Protein AF-A0A502HR40-F1 (afdb_monomer)

Solvent-accessible surface area (backbone atoms only — not comparable to full-atom values): 11253 Å² total; per-residue (Å²): 76,67,76,40,36,46,77,43,29,65,71,46,69,89,26,85,41,29,30,69,36,32,33,33,59,42,82,36,64,81,51,50,94,89,67,62,60,82,68,52,61,52,34,43,34,25,50,72,84,40,75,69,81,46,52,54,62,53,48,69,34,85,60,54,42,42,36,34,44,35,38,28,42,28,37,53,70,92,80,40,86,81,31,60,52,73,73,35,64,29,71,75,42,67,29,39,62,62,63,42,48,70,90,46,48,49,80,58,55,67,63,33,28,49,68,57,40,41,51,52,17,44,76,71,67,27,31,46,29,40,50,66,45,51,27,29,24,38,34,66,62,33,91,47,58,53,45,70,49,86,43,79,48,57,38,42,28,81,74,69,58,38,52,24,55,85,32,63,89,18,82,44,34,40,29,49,27,64,35,78,64,53,94,72,22,25,24,28,31,27,57,38,22,20,26,66,54,76,36,57,38,83,44,68,33,21,32,44,24,31,59,59,81,131

Nearest PDB structures (foldseek):
  1ypz-assembly1_G  TM=4.546E-01  e=3.096E-01  Mus musculus
  4g80-assembly2_C  TM=4.129E-01  e=1.245E-01  Homo sapiens
  7rfc-assembly2_H  TM=4.173E-01  e=1.245E-01  Homo sapiens
  6mwr-assembly1_D  TM=3.504E-01  e=8.149E-01  Homo sapiens
  5f89-assembly1_L  TM=2.451E-01  e=3.470E-01  Homo sapiens

Mean predicted aligned error: 5.89 Å

Radius of gyration: 22.77 Å; Cα contacts (8 Å, |Δi|>4): 538; chains: 1; bounding box: 49×35×70 Å

Structure (mmCIF, N/CA/C/O backbone):
data_AF-A0A502HR40-F1
#
_entry.id   AF-A0A502HR40-F1
#
loop_
_atom_site.group_PDB
_atom_site.id
_atom_site.type_symbol
_atom_site.label_atom_id
_atom_site.label_alt_id
_atom_site.label_comp_id
_atom_site.label_asym_id
_atom_site.label_entity_id
_atom_site.label_seq_id
_atom_site.pdbx_PDB_ins_code
_atom_site.Cartn_x
_atom_site.Cartn_y
_atom_site.Cartn_z
_atom_site.occupancy
_atom_site.B_iso_or_equiv
_atom_site.auth_seq_id
_atom_site.auth_comp_id
_atom_site.auth_asym_id
_atom_site.auth_atom_id
_atom_site.pdbx_PDB_model_num
ATOM 1 N N . MET A 1 1 ? -22.876 5.474 28.635 1.00 73.50 1 MET A N 1
ATOM 2 C CA . MET A 1 1 ? -23.234 5.466 27.199 1.00 73.50 1 MET A CA 1
ATOM 3 C C . MET A 1 1 ? -22.052 5.931 26.369 1.00 73.50 1 MET A C 1
ATOM 5 O O . MET A 1 1 ? -21.463 6.952 26.685 1.00 73.50 1 MET A O 1
ATOM 9 N N . VAL A 1 2 ? -21.703 5.167 25.339 1.00 83.06 2 VAL A N 1
ATOM 10 C CA . VAL A 1 2 ? -20.671 5.516 24.354 1.00 83.06 2 VAL A CA 1
ATOM 11 C C . VAL A 1 2 ? -21.343 6.087 23.110 1.00 83.06 2 VAL A C 1
ATOM 13 O O . VAL A 1 2 ? -22.384 5.572 22.704 1.00 83.06 2 VAL A O 1
ATOM 16 N N . THR A 1 3 ? -20.767 7.122 22.497 1.00 86.19 3 THR A N 1
ATOM 17 C CA . THR A 1 3 ? -21.318 7.731 21.273 1.00 86.19 3 THR A CA 1
ATOM 18 C C . THR A 1 3 ? -20.871 7.023 19.998 1.00 86.19 3 THR A C 1
ATOM 20 O O . THR A 1 3 ? -21.563 7.100 18.985 1.00 86.19 3 THR A O 1
ATOM 23 N N . GLY A 1 4 ? -19.759 6.286 20.032 1.00 91.19 4 GLY A N 1
ATOM 24 C CA . GLY A 1 4 ? -19.348 5.427 18.927 1.00 91.19 4 GLY A CA 1
ATOM 25 C C . GLY A 1 4 ? -18.025 4.707 19.157 1.00 91.19 4 GLY A C 1
ATOM 26 O O . GLY A 1 4 ? -17.390 4.825 20.203 1.00 91.19 4 GLY A O 1
ATOM 27 N N . VAL A 1 5 ? -17.601 3.961 18.142 1.00 95.62 5 VAL A N 1
ATOM 28 C CA . VAL A 1 5 ? -16.274 3.346 18.079 1.00 95.62 5 VAL A CA 1
ATOM 29 C C . VAL A 1 5 ? -15.686 3.580 16.690 1.00 95.62 5 VAL A C 1
ATOM 31 O O . VAL A 1 5 ? -16.361 3.391 15.677 1.00 95.62 5 VAL A O 1
ATOM 34 N N . GLN A 1 6 ? -14.433 4.021 16.645 1.00 95.44 6 GLN A N 1
ATOM 35 C CA . GLN A 1 6 ? -13.670 4.200 15.414 1.00 95.44 6 GLN A CA 1
ATOM 36 C C . GLN A 1 6 ? -12.561 3.167 15.324 1.00 95.44 6 GLN A C 1
ATOM 38 O O . GLN A 1 6 ? -11.970 2.779 16.328 1.00 95.44 6 GLN A O 1
ATOM 43 N N . VAL A 1 7 ? -12.268 2.749 14.100 1.00 96.94 7 VAL A N 1
ATOM 44 C CA . VAL A 1 7 ? -11.153 1.857 13.803 1.00 96.94 7 VAL A CA 1
ATOM 45 C C . VAL A 1 7 ? -10.086 2.657 13.076 1.00 96.94 7 VAL A C 1
ATOM 47 O O . VAL A 1 7 ? -10.376 3.300 12.067 1.00 96.94 7 VAL A O 1
ATOM 50 N N . THR A 1 8 ? -8.857 2.613 13.579 1.00 96.12 8 THR A N 1
ATOM 51 C CA . THR A 1 8 ? -7.688 3.236 12.951 1.00 96.12 8 THR A CA 1
ATOM 52 C C . THR A 1 8 ? -6.671 2.172 12.553 1.00 96.12 8 THR A C 1
ATOM 54 O O . THR A 1 8 ? -6.588 1.107 13.166 1.00 96.12 8 THR A O 1
ATOM 57 N N . ASN A 1 9 ? -5.888 2.443 11.506 1.00 95.25 9 ASN A N 1
ATOM 58 C CA . ASN A 1 9 ? -4.737 1.614 11.163 1.00 95.25 9 ASN A CA 1
ATOM 59 C C . ASN A 1 9 ? -3.575 1.982 12.094 1.00 95.25 9 ASN A C 1
ATOM 61 O O . ASN A 1 9 ? -2.934 3.012 11.903 1.00 95.25 9 ASN A O 1
ATOM 65 N N . LYS A 1 10 ? -3.326 1.162 13.117 1.00 95.62 10 LYS A N 1
ATOM 66 C CA . LYS A 1 10 ? -2.255 1.389 14.094 1.00 95.62 10 LYS A CA 1
ATOM 67 C C . LYS A 1 10 ? -0.875 1.164 13.489 1.00 95.62 10 LYS A C 1
ATOM 69 O O . LYS A 1 10 ? 0.057 1.877 13.846 1.00 95.62 10 LYS A O 1
ATOM 74 N N . SER A 1 11 ? -0.748 0.205 12.570 1.00 91.25 11 SER A N 1
ATOM 75 C CA . SER A 1 11 ? 0.511 -0.037 11.857 1.00 91.25 11 SER A CA 1
ATOM 76 C C . SER A 1 11 ? 0.915 1.164 11.002 1.00 91.25 11 SER A C 1
ATOM 78 O O . SER A 1 11 ? 2.095 1.499 10.945 1.00 91.25 11 SER A O 1
ATOM 80 N N . LYS A 1 12 ? -0.057 1.809 10.341 1.00 88.00 12 LYS A N 1
ATOM 81 C CA . LYS A 1 12 ? 0.161 2.955 9.444 1.00 88.00 12 LYS A CA 1
ATOM 82 C C . LYS A 1 12 ? -0.953 4.000 9.599 1.00 88.00 12 LYS A C 1
ATOM 84 O O . LYS A 1 12 ? -1.895 4.020 8.797 1.00 88.00 12 LYS A O 1
ATOM 89 N N . PRO A 1 13 ? -0.873 4.875 10.617 1.00 90.94 13 PRO A N 1
ATOM 90 C CA . PRO A 1 13 ? -1.904 5.877 10.879 1.00 90.94 13 PRO A CA 1
ATOM 91 C C . PRO A 1 13 ? -2.218 6.742 9.653 1.00 90.94 13 PRO A C 1
ATOM 93 O O . PRO A 1 13 ? -1.323 7.216 8.960 1.00 90.94 13 PRO A O 1
ATOM 96 N N . GLY A 1 14 ? -3.509 6.932 9.368 1.00 86.12 14 GLY A N 1
ATOM 97 C CA . GLY A 1 14 ? -3.987 7.720 8.223 1.00 86.12 14 GLY A CA 1
ATOM 98 C C . GLY A 1 14 ? -3.949 7.006 6.866 1.00 86.12 14 GLY A C 1
ATOM 99 O O . GLY A 1 14 ? -4.458 7.559 5.894 1.00 86.12 14 GLY A O 1
ATOM 100 N N . SER A 1 15 ? -3.408 5.787 6.791 1.00 86.81 15 SER A N 1
ATOM 101 C CA . SER A 1 15 ? -3.375 4.990 5.558 1.00 86.81 15 SER A CA 1
ATOM 102 C C . SER A 1 15 ? -4.529 3.990 5.497 1.00 86.81 15 SER A C 1
ATOM 104 O O . SER A 1 15 ? -4.988 3.476 6.521 1.00 86.81 15 SER A O 1
ATOM 106 N N . THR A 1 16 ? -4.965 3.657 4.279 1.00 89.31 16 THR A N 1
ATOM 107 C CA . THR A 1 16 ? -5.919 2.555 4.069 1.00 89.31 16 THR A CA 1
ATOM 108 C C . THR A 1 16 ? -5.264 1.235 4.495 1.00 89.31 16 THR A C 1
ATOM 110 O O . THR A 1 16 ? -4.145 0.969 4.050 1.00 89.31 16 THR A O 1
ATOM 113 N N . PRO A 1 17 ? -5.906 0.412 5.342 1.00 93.00 17 PRO A N 1
ATOM 114 C CA . PRO A 1 17 ? -5.285 -0.801 5.855 1.00 93.00 17 PRO A CA 1
ATOM 115 C C . PRO A 1 17 ? -5.180 -1.917 4.823 1.00 93.00 17 PRO A C 1
ATOM 117 O O . PRO A 1 17 ? -5.991 -2.035 3.901 1.00 93.00 17 PRO A O 1
ATOM 120 N N . ARG A 1 18 ? -4.178 -2.769 5.022 1.00 91.69 18 ARG A N 1
ATOM 121 C CA . ARG A 1 18 ? -3.874 -3.938 4.193 1.00 91.69 18 ARG A CA 1
ATOM 122 C C . ARG A 1 18 ? -3.671 -5.172 5.051 1.00 91.69 18 ARG A C 1
ATOM 124 O O . ARG A 1 18 ? -3.399 -5.048 6.240 1.00 91.69 18 ARG A O 1
ATOM 131 N N . VAL A 1 19 ? -3.766 -6.354 4.444 1.00 93.50 19 VAL A N 1
ATOM 132 C CA . VAL A 1 19 ? -3.435 -7.618 5.123 1.00 93.50 19 VAL A CA 1
ATOM 133 C C . VAL A 1 19 ? -2.058 -7.525 5.781 1.00 93.50 19 VAL A C 1
ATOM 135 O O . VAL A 1 19 ? -1.089 -7.129 5.135 1.00 93.50 19 VAL A O 1
ATOM 138 N N . GLY A 1 20 ? -1.987 -7.901 7.058 1.00 91.62 20 GLY A N 1
ATOM 139 C CA . GLY A 1 20 ? -0.804 -7.785 7.910 1.00 91.62 20 GLY A CA 1
ATOM 140 C C . GLY A 1 20 ? -0.794 -6.535 8.796 1.00 91.62 20 GLY A C 1
ATOM 141 O O . GLY A 1 20 ? -0.111 -6.530 9.820 1.00 91.62 20 GLY A O 1
ATOM 142 N N . ASP A 1 21 ? -1.584 -5.504 8.476 1.00 94.50 21 ASP A N 1
ATOM 143 C CA . ASP A 1 21 ? -1.707 -4.325 9.335 1.00 94.50 21 ASP A CA 1
ATOM 144 C C . ASP A 1 21 ? -2.492 -4.650 10.611 1.00 94.50 21 ASP A C 1
ATOM 146 O O . ASP A 1 21 ? -3.430 -5.457 10.614 1.00 94.50 21 ASP A O 1
ATOM 150 N N . THR A 1 22 ? -2.127 -3.970 11.697 1.00 97.00 22 THR A N 1
ATOM 151 C CA . THR A 1 22 ? -2.834 -4.003 12.976 1.00 97.00 22 THR A CA 1
ATOM 152 C C . THR A 1 22 ? -3.781 -2.818 13.063 1.00 97.00 22 THR A C 1
ATOM 154 O O . THR A 1 22 ? -3.370 -1.663 12.973 1.00 97.00 22 THR A O 1
ATOM 157 N N . LEU A 1 23 ? -5.060 -3.117 13.254 1.00 97.94 23 LEU A N 1
ATOM 158 C CA . LEU A 1 23 ? -6.117 -2.146 13.494 1.00 97.94 23 LEU A CA 1
ATOM 159 C C . LEU A 1 23 ? -6.305 -1.927 14.995 1.00 97.94 23 LEU A C 1
ATOM 161 O O . LEU A 1 23 ? -6.086 -2.843 15.787 1.00 97.94 23 LEU A O 1
ATOM 165 N N . GLU A 1 24 ? -6.749 -0.735 15.378 1.00 97.69 24 GLU A N 1
ATOM 166 C CA . GLU A 1 24 ? -7.051 -0.364 16.761 1.00 97.69 24 GLU A CA 1
ATOM 167 C C . GLU A 1 24 ? -8.462 0.209 16.870 1.00 97.69 24 GLU A C 1
ATOM 169 O O . GLU A 1 24 ? -8.860 1.077 16.092 1.00 97.69 24 GLU A O 1
ATOM 174 N N . ALA A 1 25 ? -9.225 -0.310 17.830 1.00 97.31 25 ALA A N 1
ATOM 175 C CA . ALA A 1 25 ? -10.560 0.152 18.163 1.00 97.31 25 ALA A CA 1
ATOM 176 C C . ALA A 1 25 ? -10.488 1.240 19.238 1.00 97.31 25 ALA A C 1
ATOM 178 O O . ALA A 1 25 ? -9.952 1.028 20.324 1.00 97.31 25 ALA A O 1
ATOM 179 N N . ASN A 1 26 ? -11.086 2.388 18.943 1.00 94.94 26 ASN A N 1
ATOM 180 C CA . ASN A 1 26 ? -11.098 3.563 19.801 1.00 94.94 26 ASN A CA 1
ATOM 181 C C . ASN A 1 26 ? -12.541 3.906 20.161 1.00 94.94 26 ASN A C 1
ATOM 183 O O . ASN A 1 26 ? -13.332 4.290 19.298 1.00 94.94 26 ASN A O 1
ATOM 187 N N . VAL A 1 27 ? -12.887 3.742 21.435 1.00 93.56 27 VAL A N 1
ATOM 188 C CA . VAL A 1 27 ? -14.191 4.124 21.989 1.00 93.56 27 VAL A CA 1
ATOM 189 C C . VAL A 1 27 ? -14.273 5.647 22.112 1.00 93.56 27 VAL A C 1
ATOM 191 O O . VAL A 1 27 ? -13.327 6.285 22.567 1.00 93.56 27 VAL A O 1
ATOM 194 N N . ILE A 1 28 ? -15.402 6.235 21.709 1.00 91.38 28 ILE A N 1
ATOM 195 C CA . ILE A 1 28 ? -15.599 7.689 21.642 1.00 91.38 28 ILE A CA 1
ATOM 196 C C . ILE A 1 28 ? -16.770 8.103 22.522 1.00 91.38 28 ILE A C 1
ATOM 198 O O . ILE A 1 28 ? -17.834 7.490 22.473 1.00 91.38 28 ILE A O 1
ATOM 202 N N . GLY A 1 29 ? -16.568 9.180 23.287 1.00 84.31 29 GLY A N 1
ATOM 203 C CA . GLY A 1 29 ? -17.622 9.860 24.035 1.00 84.31 29 GLY A CA 1
ATOM 204 C C . GLY A 1 29 ? -18.299 8.946 25.046 1.00 84.31 29 GLY A C 1
ATOM 205 O O . GLY A 1 29 ? -19.422 8.509 24.820 1.00 84.31 29 GLY A O 1
ATOM 206 N N . PHE A 1 30 ? -17.616 8.653 26.152 1.00 85.94 30 PHE A N 1
ATOM 207 C CA . PHE A 1 30 ? -18.210 7.931 27.272 1.00 85.94 30 PHE A CA 1
ATOM 208 C C . PHE A 1 30 ? -18.915 8.907 28.224 1.00 85.94 30 PHE A C 1
ATOM 210 O O . PHE A 1 30 ? -18.306 9.863 28.696 1.00 85.94 30 PHE A O 1
ATOM 217 N N . ASN A 1 31 ? -20.187 8.649 28.510 1.00 83.81 31 ASN A N 1
ATOM 218 C CA . ASN A 1 31 ? -20.994 9.388 29.476 1.00 83.81 31 ASN A CA 1
ATOM 219 C C . ASN A 1 31 ? -21.862 8.432 30.288 1.00 83.81 31 ASN A C 1
ATOM 221 O O . ASN A 1 31 ? -22.786 7.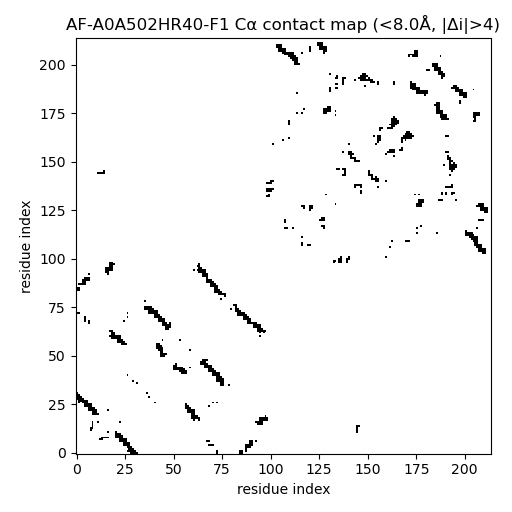836 29.731 1.00 83.81 31 ASN A O 1
ATOM 225 N N . ASP A 1 32 ? -21.606 8.303 31.578 1.00 81.50 32 ASP A N 1
ATOM 226 C CA . ASP A 1 32 ? -22.417 7.494 32.481 1.00 81.50 32 ASP A CA 1
ATOM 227 C C . ASP A 1 32 ? -23.451 8.343 33.241 1.00 81.50 32 ASP A C 1
ATOM 229 O O . ASP A 1 32 ? -23.194 9.511 33.523 1.00 81.50 32 ASP A O 1
ATOM 233 N N . ALA A 1 33 ? -24.637 7.787 33.512 1.00 80.75 33 ALA A N 1
ATOM 234 C CA . ALA A 1 33 ? -25.728 8.525 34.159 1.00 80.75 33 ALA A CA 1
ATOM 235 C C . ALA A 1 33 ? -25.490 8.725 35.663 1.00 80.75 33 ALA A C 1
ATOM 237 O O . ALA A 1 33 ? -25.869 9.764 36.202 1.00 80.75 33 ALA A O 1
ATOM 238 N N . ASP A 1 34 ? -24.825 7.763 36.301 1.00 81.69 34 ASP A N 1
ATOM 239 C CA . ASP A 1 34 ? -24.545 7.753 37.736 1.00 81.69 34 ASP A CA 1
ATOM 240 C C . ASP A 1 34 ? -23.153 8.336 38.047 1.00 81.69 34 ASP A C 1
ATOM 242 O O . ASP A 1 34 ? -22.764 8.500 39.204 1.00 81.69 34 ASP A O 1
ATOM 246 N N . GLY A 1 35 ? -22.425 8.743 37.001 1.00 82.56 35 GLY A N 1
ATOM 247 C CA . GLY A 1 35 ? -21.124 9.397 37.095 1.00 82.56 35 GLY A CA 1
ATOM 248 C C . GLY A 1 35 ? -19.956 8.425 37.225 1.00 82.56 35 GLY A C 1
ATOM 249 O O . GLY A 1 35 ? -18.857 8.847 37.595 1.00 82.56 35 GLY A O 1
ATOM 250 N N . ASP A 1 36 ? -20.162 7.144 36.912 1.00 85.88 36 ASP A N 1
ATOM 251 C CA . ASP A 1 36 ? -19.088 6.164 36.942 1.00 85.88 36 ASP A CA 1
ATOM 252 C C . ASP A 1 36 ? -18.000 6.465 35.917 1.00 85.88 36 ASP A C 1
ATOM 254 O O . ASP A 1 36 ? -18.238 6.944 34.806 1.00 85.88 36 ASP A O 1
ATOM 258 N N . ALA A 1 37 ? -16.768 6.121 36.282 1.00 87.62 37 ALA A N 1
ATOM 259 C CA . ALA A 1 37 ? -15.645 6.193 35.367 1.00 87.62 37 ALA A CA 1
ATOM 260 C C . ALA A 1 37 ? -15.673 5.031 34.364 1.00 87.62 37 ALA A C 1
ATOM 262 O O . ALA A 1 37 ? -16.011 3.893 34.697 1.00 87.62 37 ALA A O 1
ATOM 263 N N . TYR A 1 38 ? -15.221 5.317 33.145 1.00 89.00 38 TYR A N 1
ATOM 264 C CA . TYR A 1 38 ? -14.958 4.304 32.130 1.00 89.00 38 TYR A CA 1
ATOM 265 C C . TYR A 1 38 ? -13.869 3.333 32.609 1.00 89.00 38 TYR A C 1
ATOM 267 O O . TYR A 1 38 ? -12.756 3.765 32.915 1.00 89.00 38 TYR A O 1
ATOM 275 N N . SER A 1 39 ? -14.170 2.033 32.650 1.00 90.94 39 SER A N 1
ATOM 276 C CA . SER A 1 39 ? -13.216 0.986 33.050 1.00 90.94 39 SER A CA 1
ATOM 277 C C . SER A 1 39 ? -12.640 0.208 31.860 1.00 90.94 39 SER A C 1
ATOM 279 O O . SER A 1 39 ? -11.695 -0.563 32.022 1.00 90.94 39 SER A O 1
ATOM 281 N N . GLY A 1 40 ? -13.163 0.440 30.653 1.00 90.94 40 GLY A N 1
ATOM 282 C CA . GLY A 1 40 ? -12.729 -0.223 29.430 1.00 90.94 40 GLY A CA 1
ATOM 283 C C . GLY A 1 40 ? -13.902 -0.638 28.552 1.00 90.94 40 GLY A C 1
ATOM 284 O O . GLY A 1 40 ? -15.038 -0.208 28.741 1.00 90.94 40 GLY A O 1
ATOM 285 N N . ALA A 1 41 ? -13.614 -1.477 27.563 1.00 94.06 41 ALA A N 1
ATOM 286 C CA . ALA A 1 41 ? -14.633 -2.083 26.724 1.00 94.06 41 ALA A CA 1
ATOM 287 C C . ALA A 1 41 ? -14.235 -3.504 26.340 1.00 94.06 41 ALA A C 1
ATOM 289 O O . ALA A 1 41 ? -13.055 -3.798 26.138 1.00 94.06 41 ALA A O 1
ATOM 290 N N . SER A 1 42 ? -15.235 -4.365 26.185 1.00 95.31 42 SER A N 1
ATOM 291 C CA . SER A 1 42 ? -15.079 -5.656 25.527 1.00 95.31 42 SER A CA 1
ATOM 292 C C . SER A 1 42 ? -15.297 -5.509 24.022 1.00 95.31 42 SER A C 1
ATOM 294 O O . SER A 1 42 ? -16.227 -4.829 23.577 1.00 95.31 42 SER A O 1
ATOM 296 N N . TYR A 1 43 ? -14.434 -6.150 23.231 1.00 97.31 43 TYR A N 1
ATOM 297 C CA . TYR A 1 43 ? -14.438 -6.040 21.773 1.00 97.31 43 TYR A CA 1
ATOM 298 C C . TYR A 1 43 ? -14.840 -7.355 21.106 1.00 97.31 43 TYR A C 1
ATOM 300 O O . TYR A 1 43 ? -14.597 -8.443 21.625 1.00 97.31 43 TYR A O 1
ATOM 308 N N . SER A 1 44 ? -15.444 -7.256 19.926 1.00 97.69 44 SER A N 1
ATOM 309 C CA . SER A 1 44 ? -15.665 -8.384 19.024 1.00 97.69 44 SER A CA 1
ATOM 310 C C . SER A 1 44 ? -15.450 -7.924 17.591 1.00 97.69 44 SER A C 1
ATOM 312 O O . SER A 1 44 ? -16.211 -7.105 17.068 1.00 97.69 44 SER A O 1
ATOM 314 N N . TRP A 1 45 ? -14.390 -8.431 16.970 1.00 98.25 45 TRP A N 1
ATOM 315 C CA . TRP A 1 45 ? -14.053 -8.117 15.587 1.00 98.25 45 TRP A CA 1
ATOM 316 C C . TRP A 1 45 ? -14.797 -9.039 14.623 1.00 98.25 45 TRP A C 1
ATOM 318 O O . TRP A 1 45 ? -14.910 -10.250 14.837 1.00 98.25 45 TRP A O 1
ATOM 328 N N . LEU A 1 46 ? -15.296 -8.448 13.541 1.00 98.19 46 LEU A N 1
ATOM 329 C CA . LEU A 1 46 ? -15.952 -9.132 12.442 1.00 98.19 46 LEU A CA 1
ATOM 330 C C . LEU A 1 46 ? -15.198 -8.853 11.146 1.00 98.19 46 LEU A C 1
ATOM 332 O O . LEU A 1 46 ? -14.854 -7.711 10.853 1.00 98.19 46 LEU A O 1
ATOM 336 N N . LEU A 1 47 ? -15.000 -9.898 10.356 1.00 97.19 47 LEU A N 1
ATOM 337 C CA . LEU A 1 47 ? -14.433 -9.858 9.019 1.00 97.19 47 LEU A CA 1
ATOM 338 C C . LEU A 1 47 ? -15.474 -10.413 8.049 1.00 97.19 47 LEU A C 1
ATOM 340 O O . LEU A 1 47 ? -15.923 -11.548 8.194 1.00 97.19 47 LEU A O 1
ATOM 344 N N . ASN A 1 48 ? -15.882 -9.601 7.075 1.00 96.69 48 ASN A N 1
ATOM 345 C CA . ASN A 1 48 ? -16.945 -9.915 6.118 1.00 96.69 48 ASN A CA 1
ATOM 346 C C . ASN A 1 48 ? -18.233 -10.412 6.810 1.00 96.69 48 ASN A C 1
ATOM 348 O O . ASN A 1 48 ? -18.909 -11.319 6.332 1.00 96.69 48 ASN A O 1
ATOM 352 N N . GLY A 1 49 ? -18.550 -9.837 7.976 1.00 95.06 49 GLY A N 1
ATOM 353 C CA . GLY A 1 49 ? -19.715 -10.199 8.788 1.00 95.06 49 GLY A CA 1
ATOM 354 C C . GLY A 1 49 ? -19.545 -11.436 9.680 1.00 95.06 49 GLY A C 1
ATOM 355 O O . GLY A 1 49 ? -20.394 -11.665 10.538 1.00 95.06 49 GLY A O 1
ATOM 356 N N . ALA A 1 50 ? -18.456 -12.199 9.547 1.00 96.75 50 ALA A N 1
ATOM 357 C CA . ALA A 1 50 ? -18.151 -13.344 10.404 1.00 96.75 50 ALA A CA 1
ATOM 358 C C . ALA A 1 50 ? -17.254 -12.933 11.578 1.00 96.75 50 ALA A C 1
ATOM 360 O O . ALA A 1 50 ? -16.341 -12.127 11.411 1.00 96.75 50 ALA A O 1
ATOM 361 N N . SER A 1 51 ? -17.484 -13.486 12.772 1.00 96.38 51 SER A N 1
ATOM 362 C CA . SER A 1 51 ? -16.612 -13.212 13.920 1.00 96.38 51 SER A CA 1
ATOM 363 C C . SER A 1 51 ? -15.212 -13.780 13.690 1.00 96.38 51 SER A C 1
ATOM 365 O O . SER A 1 51 ? -15.065 -14.910 13.230 1.00 96.38 51 SER A O 1
ATOM 367 N N . THR A 1 52 ? -14.186 -13.014 14.056 1.00 96.50 52 THR A N 1
ATOM 368 C CA . THR A 1 52 ? -12.787 -13.467 14.004 1.00 96.50 52 THR A CA 1
ATOM 369 C C . THR A 1 52 ? -12.336 -14.143 15.300 1.00 96.50 52 THR A C 1
ATOM 371 O O . THR A 1 52 ? -11.222 -14.653 15.368 1.00 96.50 52 THR A O 1
ATOM 374 N N . GLY A 1 53 ? -13.170 -14.112 16.347 1.00 95.88 53 GLY A N 1
ATOM 375 C CA . GLY A 1 53 ? -12.822 -14.572 17.693 1.00 95.88 53 GLY A CA 1
ATOM 376 C C . GLY A 1 53 ? -11.879 -13.641 18.467 1.00 95.88 53 GLY A C 1
ATOM 377 O O . GLY A 1 53 ? -11.625 -13.891 19.641 1.00 95.88 53 GLY A O 1
ATOM 378 N N . ASN A 1 54 ? -11.378 -12.558 17.860 1.00 96.19 54 ASN A N 1
ATOM 379 C CA . ASN A 1 54 ? -10.519 -11.600 18.553 1.00 96.19 54 ASN A CA 1
ATOM 380 C C . ASN A 1 54 ? -11.352 -10.674 19.462 1.00 96.19 54 ASN A C 1
ATOM 382 O O . ASN A 1 54 ? -12.318 -10.051 19.008 1.00 96.19 54 ASN A O 1
ATOM 386 N N . THR A 1 55 ? -10.948 -10.581 20.733 1.00 96.94 55 THR A N 1
ATOM 387 C CA . THR A 1 55 ? -11.577 -9.754 21.777 1.00 96.94 55 THR A CA 1
ATOM 388 C C . THR A 1 55 ? -10.694 -8.619 22.304 1.00 96.94 55 THR A C 1
ATOM 390 O O . THR A 1 55 ? -11.094 -7.895 23.214 1.00 96.94 55 THR A O 1
ATOM 393 N N . SER A 1 56 ? -9.487 -8.463 21.762 1.00 96.81 56 SER A N 1
ATOM 394 C CA . SER A 1 56 ? -8.574 -7.365 22.079 1.00 96.81 56 SER A CA 1
ATOM 395 C C . SER A 1 56 ? -9.071 -6.050 21.469 1.00 96.81 56 SER A C 1
ATOM 397 O O . SER A 1 56 ? -9.801 -6.041 20.474 1.00 96.81 56 SER A O 1
ATOM 399 N N . SER A 1 57 ? -8.610 -4.919 22.008 1.00 96.38 57 SER A N 1
ATOM 400 C CA . SER A 1 57 ? -8.784 -3.601 21.376 1.00 96.38 57 SER A CA 1
ATOM 401 C C . SER A 1 57 ? -8.034 -3.476 20.046 1.00 96.38 57 SER A C 1
ATOM 403 O O . SER A 1 57 ? -8.203 -2.491 19.332 1.00 96.38 57 SER A O 1
ATOM 405 N N . THR A 1 58 ? -7.214 -4.470 19.695 1.00 97.50 58 THR A N 1
ATOM 406 C CA . THR A 1 58 ? -6.449 -4.517 18.449 1.00 97.50 58 THR A CA 1
ATOM 407 C C . THR A 1 58 ? -6.718 -5.789 17.655 1.00 97.50 58 THR A C 1
ATOM 409 O O . THR A 1 58 ? -6.950 -6.862 18.215 1.00 97.50 58 THR A O 1
ATOM 412 N N . TYR A 1 59 ? -6.652 -5.676 16.330 1.00 97.62 59 TYR A N 1
ATOM 413 C CA . TYR A 1 59 ? -6.837 -6.792 15.408 1.00 97.62 59 TYR A CA 1
ATOM 414 C C . TYR A 1 59 ? -5.842 -6.723 14.253 1.00 97.62 59 TYR A C 1
ATOM 416 O O . TYR A 1 59 ? -5.883 -5.799 13.444 1.00 97.62 59 TYR A O 1
ATOM 424 N N . THR A 1 60 ? -4.959 -7.718 14.164 1.00 97.44 60 THR A N 1
ATOM 425 C CA . THR A 1 60 ? -4.083 -7.900 13.003 1.00 97.44 60 THR A CA 1
ATOM 426 C C . THR A 1 60 ? -4.853 -8.590 11.889 1.00 97.44 60 THR A C 1
ATOM 428 O O . THR A 1 60 ? -5.412 -9.674 12.064 1.00 97.44 60 THR A O 1
ATOM 431 N N . THR A 1 61 ? -4.900 -7.938 10.737 1.00 95.56 61 THR A N 1
ATOM 432 C CA . THR A 1 61 ? -5.659 -8.405 9.582 1.00 95.56 61 THR A CA 1
ATOM 433 C C . THR A 1 61 ? -4.955 -9.584 8.915 1.00 95.56 61 THR A C 1
ATOM 435 O O . THR A 1 61 ? -3.756 -9.547 8.648 1.00 95.56 61 THR A O 1
ATOM 438 N N . VAL A 1 62 ? -5.708 -10.645 8.632 1.00 93.25 62 VAL A N 1
ATOM 439 C CA . VAL A 1 62 ? -5.174 -11.890 8.040 1.00 93.25 62 VAL A CA 1
ATOM 440 C C . VAL A 1 62 ? -5.601 -12.095 6.590 1.00 93.25 62 VAL A C 1
ATOM 442 O O . VAL A 1 62 ? -4.993 -12.874 5.864 1.00 93.25 62 VAL A O 1
ATOM 445 N N . THR A 1 63 ? -6.650 -11.402 6.151 1.00 93.69 63 THR A N 1
ATOM 446 C CA . THR A 1 63 ? -7.131 -11.448 4.770 1.00 93.69 63 THR A CA 1
ATOM 447 C C . THR A 1 63 ? -7.845 -10.147 4.411 1.00 93.69 63 THR A C 1
ATOM 449 O O . THR A 1 63 ? -8.231 -9.379 5.297 1.00 93.69 63 THR A O 1
ATOM 452 N N . ALA A 1 64 ? -7.979 -9.889 3.113 1.00 94.31 64 ALA A N 1
ATOM 453 C CA . ALA A 1 64 ? -8.642 -8.698 2.607 1.00 94.31 64 ALA A CA 1
ATOM 454 C C . ALA A 1 64 ? -10.159 -8.791 2.819 1.00 94.31 64 ALA A C 1
ATOM 456 O O . ALA A 1 64 ? -10.750 -9.873 2.764 1.00 94.31 64 ALA A O 1
ATOM 457 N N . GLY A 1 65 ? -10.807 -7.652 3.034 1.00 96.00 65 GLY A N 1
ATOM 458 C CA . GLY A 1 65 ? -12.251 -7.609 3.223 1.00 96.00 65 GLY A CA 1
ATOM 459 C C . GLY A 1 65 ? -12.732 -6.445 4.072 1.00 96.00 65 GLY A C 1
ATOM 460 O O . GLY A 1 65 ? -11.985 -5.535 4.420 1.00 96.00 65 GLY A O 1
ATOM 461 N N . SER A 1 66 ? -14.018 -6.482 4.402 1.00 97.44 66 SER A N 1
ATOM 462 C CA . SER A 1 66 ? -14.662 -5.504 5.269 1.00 97.44 66 SER A CA 1
ATOM 463 C C . SER A 1 66 ? -14.491 -5.906 6.730 1.00 97.44 66 SER A C 1
ATOM 465 O O . SER A 1 66 ? -14.934 -6.981 7.134 1.00 97.44 66 SER A O 1
ATOM 467 N N . VAL A 1 67 ? -13.859 -5.047 7.525 1.00 97.94 67 VAL A N 1
ATOM 468 C CA . VAL A 1 67 ? -13.666 -5.240 8.962 1.00 97.94 67 VAL A CA 1
ATOM 469 C C . VAL A 1 67 ? -14.547 -4.276 9.745 1.00 97.94 67 VAL A C 1
ATOM 471 O O . VAL A 1 67 ? -14.621 -3.085 9.446 1.00 97.94 67 VAL A O 1
ATOM 474 N N . VAL A 1 68 ? -15.207 -4.803 10.771 1.00 97.88 68 VAL A N 1
ATOM 475 C CA . VAL A 1 68 ? -16.050 -4.064 11.715 1.00 97.88 68 VAL A CA 1
ATOM 476 C C . VAL A 1 68 ? -15.679 -4.500 13.128 1.00 97.88 68 VAL A C 1
ATOM 478 O O . VAL A 1 68 ? -15.394 -5.674 13.353 1.00 97.88 68 VAL A O 1
ATOM 481 N N . VAL A 1 69 ? -15.722 -3.588 14.098 1.00 97.94 69 VAL A N 1
ATOM 482 C CA . VAL A 1 69 ? -15.609 -3.937 15.519 1.00 97.94 69 VAL A CA 1
ATOM 483 C C . VAL A 1 69 ? -16.884 -3.563 16.259 1.00 97.94 69 VAL A C 1
ATOM 485 O O . VAL A 1 69 ? -17.472 -2.501 16.046 1.00 97.94 69 VAL A O 1
ATOM 488 N N . LYS A 1 70 ? -17.317 -4.453 17.145 1.00 97.31 70 LYS A N 1
ATOM 489 C CA . LYS A 1 70 ? -18.324 -4.170 18.164 1.00 97.31 70 LYS A CA 1
ATOM 490 C C . LYS A 1 70 ? -17.614 -3.913 19.483 1.00 97.31 70 LYS A C 1
ATOM 492 O O . LYS A 1 70 ? -16.763 -4.713 19.861 1.00 97.31 70 LYS A O 1
ATOM 497 N N . ALA A 1 71 ? -17.961 -2.830 20.165 1.00 96.62 71 ALA A N 1
ATOM 498 C CA . ALA A 1 71 ? -17.416 -2.476 21.469 1.00 96.62 71 ALA A CA 1
ATOM 499 C C . ALA A 1 71 ? -18.551 -2.344 22.487 1.00 96.62 71 ALA A C 1
ATOM 501 O O . ALA A 1 71 ? -19.549 -1.673 22.222 1.00 96.62 71 ALA A O 1
ATOM 502 N N . THR A 1 72 ? -18.400 -2.974 23.646 1.00 95.12 72 THR A N 1
ATOM 503 C CA . THR A 1 72 ? -19.338 -2.860 24.767 1.00 95.12 72 THR A CA 1
ATOM 504 C C . THR A 1 72 ? -18.613 -2.165 25.912 1.00 95.12 72 THR A C 1
ATOM 506 O O . THR A 1 72 ? -17.687 -2.763 26.457 1.00 95.12 72 THR A O 1
ATOM 509 N N . PRO A 1 73 ? -18.956 -0.908 26.243 1.00 93.06 73 PRO A N 1
ATOM 510 C CA . PRO A 1 73 ? -18.290 -0.178 27.313 1.00 93.06 73 PRO A CA 1
ATOM 511 C C . PRO A 1 73 ? -18.642 -0.750 28.678 1.00 93.06 73 PRO A C 1
ATOM 513 O O . PRO A 1 73 ? -19.759 -1.223 28.894 1.00 93.06 73 PRO A O 1
ATOM 516 N N . GLU A 1 74 ? -17.696 -0.647 29.598 1.00 92.38 74 GLU A N 1
ATOM 517 C CA . GLU A 1 74 ? -17.794 -1.199 30.940 1.00 92.38 74 GLU A CA 1
ATOM 518 C C . GLU A 1 74 ? -17.467 -0.111 31.977 1.00 92.38 74 GLU A C 1
ATOM 520 O O . GLU A 1 74 ? -16.681 0.812 31.720 1.00 92.38 74 GLU A O 1
ATOM 525 N N . THR A 1 75 ? -18.116 -0.209 33.136 1.00 90.62 75 THR A N 1
ATOM 526 C CA . THR A 1 75 ? -17.814 0.529 34.371 1.00 90.62 75 THR A CA 1
ATOM 527 C C . THR A 1 75 ? -17.306 -0.445 35.437 1.00 90.62 75 THR A C 1
ATOM 529 O O . THR A 1 75 ? -17.120 -1.639 35.174 1.00 90.62 75 THR A O 1
ATOM 532 N N . ASP A 1 76 ? -16.975 0.059 36.625 1.00 88.75 76 ASP A N 1
ATOM 533 C CA . ASP A 1 76 ? -16.475 -0.762 37.729 1.00 88.75 76 ASP A CA 1
ATOM 534 C C . ASP A 1 76 ? -17.584 -1.700 38.265 1.00 88.75 76 ASP A C 1
ATOM 536 O O . ASP A 1 76 ? -18.565 -1.211 38.834 1.00 88.75 76 ASP A O 1
ATOM 540 N N . PRO A 1 77 ? -17.445 -3.037 38.140 1.00 87.94 77 PRO A N 1
ATOM 541 C CA . PRO A 1 77 ? -18.455 -3.986 38.613 1.00 87.94 77 PRO A CA 1
ATOM 542 C C . PRO A 1 77 ? -18.647 -3.983 40.133 1.00 87.94 77 PRO A C 1
ATOM 544 O O . PRO A 1 77 ? -19.638 -4.520 40.617 1.00 87.94 77 PRO A O 1
ATOM 547 N N . ALA A 1 78 ? -17.719 -3.406 40.904 1.00 88.00 78 ALA A N 1
ATOM 548 C CA . ALA A 1 78 ? -17.884 -3.256 42.347 1.00 88.00 78 ALA A CA 1
ATOM 549 C C . ALA A 1 78 ? -18.771 -2.059 42.730 1.00 88.00 78 ALA A C 1
ATOM 551 O O . ALA A 1 78 ? -19.169 -1.954 43.891 1.00 88.00 78 ALA A O 1
ATOM 552 N N . LYS A 1 79 ? -19.049 -1.147 41.788 1.00 83.75 79 LYS A N 1
ATOM 553 C CA . LYS A 1 79 ? -19.813 0.085 42.033 1.00 83.75 79 LYS A CA 1
ATOM 554 C C . LYS A 1 79 ? -21.220 0.038 41.456 1.00 83.75 79 LYS A C 1
ATOM 556 O O . LYS A 1 79 ? -22.134 0.523 42.117 1.00 83.75 79 LYS A O 1
ATOM 561 N N . THR A 1 80 ? -21.391 -0.596 40.296 1.00 82.44 80 THR A N 1
ATOM 562 C CA . THR A 1 80 ? -22.653 -0.544 39.547 1.00 82.44 80 THR A CA 1
ATOM 563 C C . THR A 1 80 ? -22.998 -1.892 38.929 1.00 82.44 80 THR A C 1
ATOM 565 O O . THR A 1 80 ? -22.131 -2.581 38.400 1.00 82.44 80 THR A O 1
ATOM 568 N N . ASP A 1 81 ? -24.282 -2.255 38.977 1.00 82.06 81 ASP A N 1
ATOM 569 C CA . ASP A 1 81 ? -24.857 -3.435 38.324 1.00 82.06 81 ASP A CA 1
ATOM 570 C C . ASP A 1 81 ? -26.180 -3.027 37.640 1.00 82.06 81 ASP A C 1
ATOM 572 O O . ASP A 1 81 ? -27.108 -2.602 38.335 1.00 82.06 81 ASP A O 1
ATOM 576 N N . PRO A 1 82 ? -26.294 -3.097 36.298 1.00 83.94 82 PRO A N 1
ATOM 577 C CA . PRO A 1 82 ? -25.328 -3.661 35.351 1.00 83.94 82 PRO A CA 1
ATOM 578 C C . PRO A 1 82 ? -24.110 -2.762 35.097 1.00 83.94 82 PRO A C 1
ATOM 580 O O . PRO A 1 82 ? -24.245 -1.587 34.776 1.00 83.94 82 PRO A O 1
ATOM 583 N N . ASN A 1 83 ? -22.909 -3.352 35.119 1.00 87.69 83 ASN A N 1
ATOM 584 C CA . ASN A 1 83 ? -21.644 -2.656 34.839 1.00 87.69 83 ASN A CA 1
ATOM 585 C C . ASN A 1 83 ? -21.288 -2.589 33.340 1.00 87.69 83 ASN A C 1
ATOM 587 O O . ASN A 1 83 ? -20.182 -2.195 32.968 1.00 87.69 83 ASN A O 1
ATOM 591 N N . LYS A 1 84 ? -22.192 -3.043 32.466 1.00 90.38 84 LYS A N 1
ATOM 592 C CA . LYS A 1 84 ? -22.000 -3.099 31.012 1.00 90.38 84 LYS A CA 1
ATOM 593 C C . LYS A 1 84 ? -23.039 -2.247 30.310 1.00 90.38 84 LYS A C 1
ATOM 595 O O . LYS A 1 84 ? -24.238 -2.401 30.528 1.00 90.38 84 LYS A O 1
ATOM 600 N N . GLY A 1 85 ? -22.563 -1.376 29.428 1.00 88.31 85 GLY A N 1
ATOM 601 C CA . GLY A 1 85 ? -23.415 -0.540 28.595 1.00 88.31 85 GLY A CA 1
ATOM 602 C C . GLY A 1 85 ? -23.900 -1.242 27.327 1.00 88.31 85 GLY A C 1
ATOM 603 O O . GLY A 1 85 ? -23.633 -2.415 27.074 1.00 88.31 85 GLY A O 1
ATOM 604 N N . ALA A 1 86 ? -24.601 -0.484 26.486 1.00 91.00 86 ALA A N 1
ATOM 605 C CA . ALA A 1 86 ? -25.027 -0.951 25.172 1.00 91.00 86 ALA A CA 1
ATOM 606 C C . ALA A 1 86 ? -23.834 -1.118 24.218 1.00 91.00 86 ALA A C 1
ATOM 608 O O . ALA A 1 86 ? -22.957 -0.254 24.141 1.00 91.00 86 ALA A O 1
ATOM 609 N N . THR A 1 87 ? -23.838 -2.204 23.446 1.00 94.38 87 THR A N 1
ATOM 610 C CA . THR A 1 87 ? -22.847 -2.440 22.394 1.00 94.38 87 THR A CA 1
ATOM 611 C C . THR A 1 87 ? -23.001 -1.428 21.260 1.00 94.38 87 THR A C 1
ATOM 613 O O . THR A 1 87 ? -24.081 -1.278 20.687 1.00 94.38 87 THR A O 1
ATOM 616 N N . VAL A 1 88 ? -21.897 -0.793 20.875 1.00 95.38 88 VAL A N 1
ATOM 617 C CA . VAL A 1 88 ? -21.794 0.060 19.686 1.00 95.38 88 VAL A CA 1
ATOM 618 C C . VAL A 1 88 ? -21.009 -0.652 18.590 1.00 95.38 88 VAL A C 1
ATOM 620 O O . VAL A 1 88 ? -20.129 -1.466 18.866 1.00 95.38 88 VAL A O 1
ATOM 623 N N . THR A 1 89 ? -21.334 -0.364 17.331 1.00 96.81 89 THR A N 1
ATOM 624 C CA . THR A 1 89 ? -20.669 -0.957 16.160 1.00 96.81 89 THR A CA 1
ATOM 625 C C . THR A 1 89 ? -19.937 0.130 15.385 1.00 96.81 89 THR A C 1
ATOM 627 O O . THR A 1 89 ? -20.480 1.219 15.199 1.00 96.81 89 THR A O 1
ATOM 630 N N . SER A 1 90 ? -18.713 -0.150 14.939 1.00 97.19 90 SER A N 1
ATOM 631 C CA . SER A 1 90 ? -17.947 0.788 14.119 1.00 97.19 90 SER A CA 1
ATOM 632 C C . SER A 1 90 ? -18.515 0.894 12.703 1.00 97.19 90 SER A C 1
ATOM 634 O O . SER A 1 90 ? -19.137 -0.052 12.208 1.00 97.19 90 SER A O 1
ATOM 636 N N . PRO A 1 91 ? -18.213 1.982 11.977 1.00 96.69 91 PRO A N 1
ATOM 637 C CA . PRO A 1 91 ? -18.221 1.949 10.522 1.00 96.69 91 PRO A CA 1
ATOM 638 C C . PRO A 1 91 ? -17.332 0.813 9.992 1.00 96.69 91 PRO A C 1
ATOM 640 O O . PRO A 1 91 ? -16.367 0.401 10.646 1.00 96.69 91 PRO A O 1
ATOM 643 N N . ALA A 1 92 ? -17.654 0.320 8.798 1.00 96.12 92 ALA A N 1
ATOM 644 C CA . ALA A 1 92 ? -16.838 -0.674 8.117 1.00 96.12 92 ALA A CA 1
ATOM 645 C C . ALA A 1 92 ? -15.541 -0.052 7.587 1.00 96.12 92 ALA A C 1
ATOM 647 O O . ALA A 1 92 ? -15.563 0.999 6.946 1.00 96.12 92 ALA A O 1
ATOM 648 N N . VAL A 1 93 ? -14.425 -0.742 7.805 1.00 96.81 93 VAL A N 1
ATOM 649 C CA . VAL A 1 93 ? -13.119 -0.411 7.234 1.00 96.81 93 VAL A CA 1
ATOM 650 C C . VAL A 1 93 ? -12.757 -1.464 6.196 1.00 96.81 93 VAL A C 1
ATOM 652 O O . VAL A 1 93 ? -12.840 -2.660 6.466 1.00 96.81 93 VAL A O 1
ATOM 655 N N . ILE A 1 94 ? -12.368 -1.033 4.998 1.00 96.31 94 ILE A N 1
ATOM 656 C CA . ILE A 1 94 ? -11.951 -1.944 3.930 1.00 96.31 94 ILE A CA 1
ATOM 657 C C . ILE A 1 94 ? -10.452 -2.205 4.050 1.00 96.31 94 ILE A C 1
ATOM 659 O O . ILE A 1 94 ? -9.646 -1.283 3.948 1.00 96.31 94 ILE A O 1
ATOM 663 N N . VAL A 1 95 ? -10.100 -3.470 4.256 1.00 94.69 95 VAL A N 1
ATOM 664 C CA . VAL A 1 95 ? -8.732 -3.981 4.246 1.00 94.69 95 VAL A CA 1
ATOM 665 C C . VAL A 1 95 ? -8.424 -4.495 2.847 1.00 94.69 95 VAL A C 1
ATOM 667 O O . VAL A 1 95 ? -9.101 -5.398 2.350 1.00 94.69 95 VAL A O 1
ATOM 670 N N . LEU A 1 96 ? -7.408 -3.927 2.205 1.00 91.06 96 LEU A N 1
ATOM 671 C CA . LEU A 1 96 ? -6.946 -4.372 0.891 1.00 91.06 96 LEU A CA 1
ATOM 672 C C . LEU A 1 96 ? -6.017 -5.586 1.022 1.00 91.06 96 LEU A C 1
ATOM 674 O O . LEU A 1 96 ? -5.565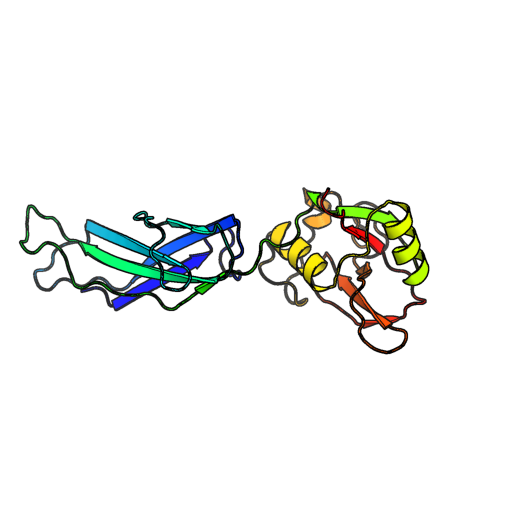 -5.927 2.116 1.00 91.06 96 LEU A O 1
ATOM 678 N N . ALA A 1 97 ? -5.706 -6.236 -0.100 1.00 87.50 97 ALA A N 1
ATOM 679 C CA . ALA A 1 97 ? -4.697 -7.291 -0.135 1.00 87.50 97 ALA A CA 1
ATOM 680 C C . ALA A 1 97 ? -3.343 -6.796 0.406 1.00 87.50 97 ALA A C 1
ATOM 682 O O . ALA A 1 97 ? -3.062 -5.588 0.409 1.00 87.50 97 ALA A O 1
ATOM 683 N N . ALA A 1 98 ? -2.513 -7.743 0.859 1.00 85.56 98 ALA A N 1
ATOM 684 C CA . ALA A 1 98 ? -1.131 -7.456 1.224 1.00 85.56 98 ALA A CA 1
ATOM 685 C C . ALA A 1 98 ? -0.479 -6.718 0.052 1.00 85.56 98 ALA A C 1
ATOM 687 O O . ALA A 1 98 ? -0.546 -7.185 -1.085 1.00 85.56 98 ALA A O 1
ATOM 688 N N . GLY A 1 99 ? 0.054 -5.529 0.323 1.00 81.00 99 GLY A N 1
ATOM 689 C CA . GLY A 1 99 ? 0.710 -4.756 -0.720 1.00 81.00 99 GLY A CA 1
ATOM 690 C C . GLY A 1 99 ? 2.125 -5.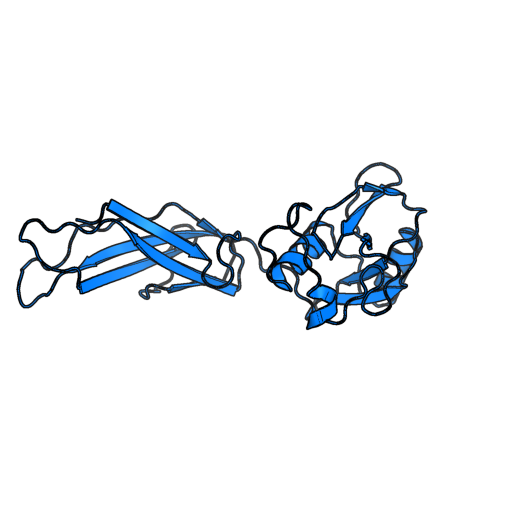263 -0.960 1.00 81.00 99 GLY A C 1
ATOM 691 O O . GLY A 1 99 ? 2.692 -5.968 -0.123 1.00 81.00 99 GLY A O 1
ATOM 692 N N . ALA A 1 100 ? 2.702 -4.852 -2.080 1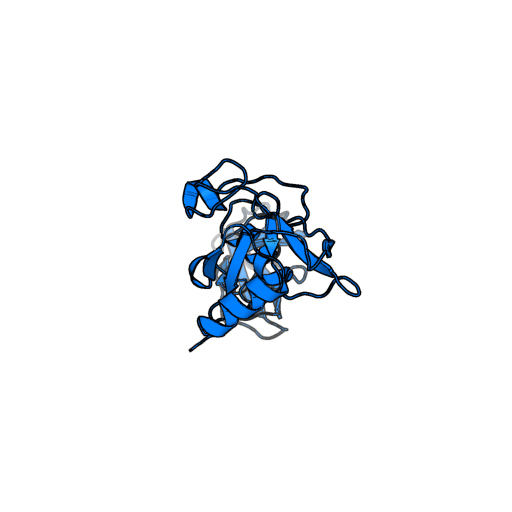.00 86.81 100 ALA A N 1
ATOM 693 C CA . ALA A 1 100 ? 4.0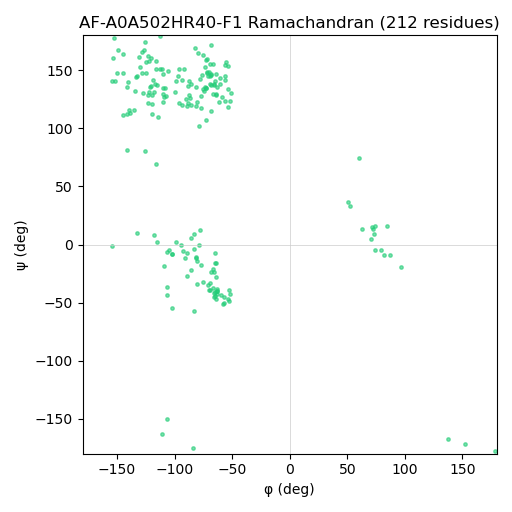88 -5.154 -2.401 1.00 86.81 100 ALA A CA 1
ATOM 694 C C . ALA A 1 100 ? 5.073 -4.582 -1.356 1.00 86.81 100 ALA A C 1
ATOM 696 O O . ALA A 1 100 ? 4.870 -3.483 -0.832 1.00 86.81 100 ALA A O 1
ATOM 697 N N . ASN A 1 101 ? 6.147 -5.318 -1.064 1.00 89.44 101 ASN A N 1
ATOM 698 C CA . ASN A 1 101 ? 7.212 -4.945 -0.128 1.00 89.44 101 ASN A CA 1
ATOM 699 C C . ASN A 1 101 ? 8.574 -4.957 -0.821 1.00 89.44 101 ASN A C 1
ATOM 701 O O . ASN A 1 101 ? 8.749 -5.617 -1.837 1.00 89.44 101 ASN A O 1
ATOM 705 N N . VAL A 1 102 ? 9.580 -4.300 -0.237 1.00 91.12 102 VAL A N 1
ATOM 706 C CA . VAL A 1 102 ? 10.938 -4.208 -0.818 1.00 91.12 102 VAL A CA 1
ATOM 707 C C . VAL A 1 102 ? 11.524 -5.578 -1.180 1.00 91.12 102 VAL A C 1
ATOM 709 O O . VAL A 1 102 ? 12.130 -5.728 -2.240 1.00 91.12 102 VAL A O 1
ATOM 712 N N . GLY A 1 103 ? 11.298 -6.594 -0.340 1.00 90.62 103 GLY A N 1
ATOM 713 C CA . GLY A 1 103 ? 11.764 -7.967 -0.570 1.00 90.62 103 GLY A CA 1
ATOM 714 C C . GLY A 1 103 ? 11.151 -8.659 -1.794 1.00 90.62 103 GLY A C 1
ATOM 715 O O . GLY A 1 103 ? 11.718 -9.633 -2.287 1.00 90.62 103 GLY A O 1
ATOM 716 N N . ASP A 1 104 ? 10.058 -8.134 -2.345 1.00 92.44 104 ASP A N 1
ATOM 717 C CA . ASP A 1 104 ? 9.412 -8.681 -3.540 1.00 92.44 104 ASP A CA 1
ATOM 718 C C . ASP A 1 104 ? 10.115 -8.228 -4.829 1.00 92.44 104 ASP A C 1
ATOM 720 O O . ASP A 1 104 ? 9.862 -8.783 -5.896 1.00 92.44 104 ASP A O 1
ATOM 724 N N . PHE A 1 105 ? 11.045 -7.265 -4.746 1.00 96.31 105 PHE A N 1
ATOM 725 C CA . PHE A 1 105 ? 11.674 -6.654 -5.916 1.00 96.31 105 PHE A CA 1
ATOM 726 C C . PHE A 1 105 ? 13.201 -6.728 -5.922 1.00 96.31 105 PHE A C 1
ATOM 728 O O . PHE A 1 105 ? 13.868 -6.812 -4.887 1.00 96.31 105 PHE A O 1
ATOM 735 N N . PHE A 1 106 ? 13.773 -6.639 -7.116 1.00 96.56 106 PHE A N 1
ATOM 736 C CA . PHE A 1 106 ? 15.180 -6.300 -7.309 1.00 96.56 106 PHE A CA 1
ATOM 737 C C . PHE A 1 106 ? 15.329 -5.187 -8.337 1.00 96.56 106 PHE A C 1
ATOM 739 O O . PHE A 1 106 ? 14.502 -5.034 -9.237 1.00 96.56 106 PHE A O 1
ATOM 746 N N . ILE A 1 107 ? 16.409 -4.425 -8.193 1.00 96.38 107 ILE A N 1
ATOM 747 C CA . ILE A 1 107 ? 16.737 -3.311 -9.078 1.00 96.38 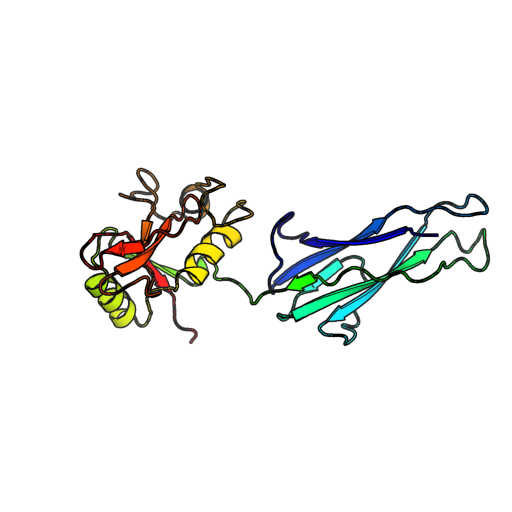107 ILE A CA 1
ATOM 748 C C . ILE A 1 107 ? 17.407 -3.839 -10.346 1.00 96.38 107 ILE A C 1
ATOM 750 O O . ILE A 1 107 ? 18.266 -4.722 -10.293 1.00 96.38 107 ILE A O 1
ATOM 754 N N . GLY A 1 108 ? 16.973 -3.315 -11.488 1.00 95.06 108 GLY A N 1
ATOM 755 C CA . GLY A 1 108 ? 17.544 -3.563 -12.803 1.00 95.06 108 GLY A CA 1
ATOM 756 C C . GLY A 1 108 ? 18.340 -2.362 -13.325 1.00 95.06 108 GLY A C 1
ATOM 757 O O . GLY A 1 108 ? 18.907 -1.602 -12.539 1.00 95.06 108 GLY A O 1
ATOM 758 N N . PRO A 1 109 ? 18.402 -2.179 -14.655 1.00 95.75 109 PRO A N 1
ATOM 759 C CA . PRO A 1 109 ? 19.020 -1.007 -15.261 1.00 95.75 109 PRO A CA 1
ATOM 760 C C . PRO A 1 109 ? 18.407 0.306 -14.760 1.00 95.75 109 PRO A C 1
ATOM 762 O O . PRO A 1 109 ? 17.200 0.401 -14.540 1.00 95.75 109 PRO A O 1
ATOM 765 N N . LEU A 1 110 ? 19.241 1.340 -14.637 1.00 94.69 110 LEU A N 1
ATOM 766 C CA . LEU A 1 110 ? 18.794 2.679 -14.235 1.00 94.69 110 LEU A CA 1
ATOM 767 C C . LEU A 1 110 ? 18.200 3.495 -15.392 1.00 94.69 110 LEU A C 1
ATOM 769 O O . LEU A 1 110 ? 17.602 4.535 -15.157 1.00 94.69 110 LEU A O 1
ATOM 773 N N . ALA A 1 111 ? 18.366 3.018 -16.626 1.00 95.88 111 ALA A N 1
ATOM 774 C CA . ALA A 1 111 ? 17.851 3.625 -17.844 1.00 95.88 111 ALA A CA 1
ATOM 775 C C . ALA A 1 111 ? 17.452 2.511 -18.815 1.00 95.88 111 ALA A C 1
ATOM 777 O O . ALA A 1 111 ? 18.317 1.775 -19.300 1.00 95.88 111 ALA A O 1
ATOM 778 N N . ALA A 1 112 ? 16.152 2.352 -19.060 1.00 97.00 112 ALA A N 1
ATOM 779 C CA . ALA A 1 112 ? 15.657 1.450 -20.089 1.00 97.00 112 ALA A CA 1
ATOM 780 C C . ALA A 1 112 ? 14.308 1.888 -20.678 1.00 97.00 112 ALA A C 1
ATOM 782 O O . ALA A 1 112 ? 13.366 2.269 -19.963 1.00 97.00 112 ALA A O 1
ATOM 783 N N . THR A 1 113 ? 14.189 1.703 -21.994 1.00 98.00 113 THR A N 1
ATOM 784 C CA . THR A 1 113 ? 12.904 1.638 -22.700 1.00 98.00 113 THR A CA 1
ATOM 785 C C . THR A 1 113 ? 12.012 0.554 -22.117 1.00 98.00 113 THR A C 1
ATOM 787 O O . THR A 1 113 ? 12.489 -0.433 -21.550 1.00 98.00 113 THR A O 1
ATOM 790 N N . TRP A 1 114 ? 10.700 0.711 -22.281 1.00 98.00 114 TRP A N 1
ATOM 791 C CA . TRP A 1 114 ? 9.729 -0.226 -21.725 1.00 98.00 114 TRP A CA 1
ATOM 792 C C . TRP A 1 114 ? 9.978 -1.660 -22.211 1.00 98.00 114 TRP A C 1
ATOM 794 O O . TRP A 1 114 ? 10.041 -2.586 -21.408 1.00 98.00 114 TRP A O 1
ATOM 804 N N . SER A 1 115 ? 10.219 -1.831 -23.516 1.00 98.06 115 SER A N 1
ATOM 805 C CA . SER A 1 115 ? 10.493 -3.150 -24.104 1.00 98.06 115 SER A CA 1
ATOM 806 C C . SER A 1 115 ? 11.772 -3.797 -23.557 1.00 98.06 115 SER A C 1
ATOM 808 O O . SER A 1 115 ? 11.786 -4.995 -23.276 1.00 98.06 115 SER A O 1
ATOM 810 N N . ALA A 1 116 ? 12.835 -3.011 -23.350 1.00 98.38 116 ALA A N 1
ATOM 811 C CA . ALA A 1 116 ? 14.085 -3.499 -22.777 1.00 98.38 116 ALA A CA 1
ATOM 812 C C . ALA A 1 116 ? 13.924 -3.858 -21.292 1.00 98.38 116 ALA A C 1
ATOM 814 O O . ALA A 1 116 ? 14.461 -4.868 -20.840 1.00 98.38 116 ALA A O 1
ATOM 815 N N . ALA A 1 117 ? 13.156 -3.061 -20.546 1.00 98.12 117 ALA A N 1
ATOM 816 C CA . ALA A 1 117 ? 12.844 -3.308 -19.145 1.00 98.12 117 ALA A CA 1
ATOM 817 C C . ALA A 1 117 ? 12.008 -4.587 -18.959 1.00 98.12 117 ALA A C 1
ATOM 819 O O . ALA A 1 117 ? 12.327 -5.412 -18.100 1.00 98.12 117 ALA A O 1
ATOM 820 N N . ASP A 1 118 ? 10.987 -4.792 -19.796 1.00 97.94 118 ASP A N 1
ATOM 821 C CA . ASP A 1 118 ? 10.157 -5.999 -19.768 1.00 97.94 118 ASP A CA 1
ATOM 822 C C . ASP A 1 118 ? 10.978 -7.247 -20.107 1.00 97.94 118 ASP A C 1
ATOM 824 O O . ASP A 1 118 ? 10.957 -8.233 -19.365 1.00 97.94 118 ASP A O 1
ATOM 828 N N . ALA A 1 119 ? 11.787 -7.185 -21.167 1.00 98.19 119 ALA A N 1
ATOM 829 C CA . ALA A 1 119 ? 12.692 -8.269 -21.530 1.00 98.19 119 ALA A CA 1
ATOM 830 C C . ALA A 1 119 ? 13.693 -8.581 -20.405 1.00 98.19 119 ALA A C 1
ATOM 832 O O . ALA A 1 119 ? 13.907 -9.750 -20.082 1.00 98.19 119 ALA A O 1
ATOM 833 N N . TYR A 1 120 ? 14.272 -7.555 -19.769 1.00 98.25 120 TYR A N 1
ATOM 834 C CA . TYR A 1 120 ? 15.197 -7.723 -18.647 1.00 98.25 120 TYR A CA 1
ATOM 835 C C . TYR A 1 120 ? 14.544 -8.487 -17.490 1.00 98.25 120 TYR A C 1
ATOM 837 O O . TYR A 1 120 ? 15.082 -9.500 -17.037 1.00 98.25 120 TYR A O 1
ATOM 845 N N . CYS A 1 121 ? 13.360 -8.055 -17.047 1.00 98.12 121 CYS A N 1
ATOM 846 C CA . CYS A 1 121 ? 12.677 -8.718 -15.944 1.00 98.12 121 CYS A CA 1
ATOM 847 C C . CYS A 1 121 ? 12.246 -10.146 -16.303 1.00 98.12 121 CYS A C 1
ATOM 849 O O . CYS A 1 121 ? 12.431 -11.049 -15.489 1.00 98.12 121 CYS A O 1
ATOM 851 N N . ASN A 1 122 ? 11.724 -10.383 -17.510 1.00 97.50 122 ASN A N 1
ATOM 852 C CA . ASN A 1 122 ? 11.323 -11.728 -17.929 1.00 97.50 122 ASN A CA 1
ATOM 853 C C . ASN A 1 122 ? 12.519 -12.687 -18.035 1.00 97.50 122 ASN A C 1
ATOM 855 O O . ASN A 1 122 ? 12.426 -13.821 -17.563 1.00 97.50 122 ASN A O 1
ATOM 859 N N . ASN A 1 123 ? 13.659 -12.230 -18.565 1.00 97.19 123 ASN A N 1
ATOM 860 C CA . ASN A 1 123 ? 14.886 -13.032 -18.649 1.00 97.19 123 ASN A CA 1
ATOM 861 C C . ASN A 1 123 ? 15.449 -13.397 -17.269 1.00 97.19 123 ASN A C 1
ATOM 863 O O . ASN A 1 123 ? 16.069 -14.445 -17.111 1.00 97.19 123 ASN A O 1
ATOM 867 N N . ALA A 1 124 ? 15.195 -12.565 -16.259 1.00 96.25 124 ALA A N 1
ATOM 868 C CA . ALA A 1 124 ? 15.547 -12.830 -14.869 1.00 96.25 124 ALA A CA 1
ATOM 869 C C . ALA A 1 124 ? 14.517 -13.713 -14.125 1.00 96.25 124 ALA A C 1
ATOM 871 O O . ALA A 1 124 ? 14.586 -13.834 -12.903 1.00 96.25 124 ALA A O 1
ATOM 872 N N . GLY A 1 125 ? 13.537 -14.304 -14.822 1.00 95.88 125 GLY A N 1
ATOM 873 C CA . GLY A 1 125 ? 12.473 -15.106 -14.200 1.00 95.88 125 GLY A CA 1
ATOM 874 C C . GLY A 1 125 ? 11.443 -14.279 -13.419 1.00 95.88 125 GLY A C 1
ATOM 875 O O . GLY A 1 125 ? 10.635 -14.824 -12.670 1.00 95.88 125 GLY A O 1
ATOM 876 N N . ALA A 1 126 ? 11.446 -12.962 -13.599 1.00 97.06 126 ALA A N 1
ATOM 877 C CA . ALA A 1 126 ? 10.577 -12.005 -12.931 1.00 97.06 126 ALA A CA 1
ATOM 878 C C . ALA A 1 126 ? 9.575 -11.403 -13.932 1.00 97.06 126 ALA A C 1
ATOM 880 O O . ALA A 1 126 ? 9.316 -11.968 -14.999 1.00 97.06 126 ALA A O 1
ATOM 881 N N . ARG A 1 127 ? 8.954 -10.282 -13.569 1.00 97.25 127 ARG A N 1
ATOM 882 C CA . ARG A 1 127 ? 8.166 -9.436 -14.478 1.00 97.25 127 ARG A CA 1
ATOM 883 C C . ARG A 1 127 ? 8.321 -7.969 -14.103 1.00 97.2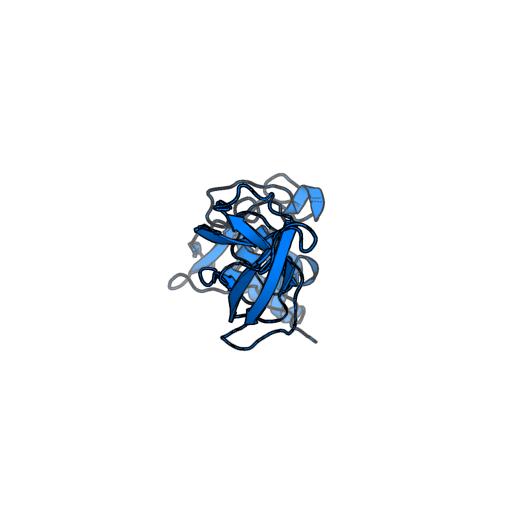5 127 ARG A C 1
ATOM 885 O O . ARG A 1 127 ? 8.719 -7.666 -12.978 1.00 97.25 127 ARG A O 1
ATOM 892 N N . LEU A 1 128 ? 7.952 -7.067 -15.007 1.00 97.44 128 LEU A N 1
ATOM 893 C CA . LEU A 1 128 ? 7.730 -5.683 -14.606 1.00 97.44 128 LEU A CA 1
ATOM 894 C C . LEU A 1 128 ? 6.555 -5.599 -13.611 1.00 97.44 128 LEU A C 1
ATOM 896 O O . LEU A 1 128 ? 5.513 -6.242 -13.818 1.00 97.44 128 LEU A O 1
ATOM 900 N N . PRO A 1 129 ? 6.698 -4.819 -12.529 1.00 97.44 129 PRO A N 1
ATOM 901 C CA . PRO A 1 129 ? 5.609 -4.566 -11.601 1.00 97.44 129 PRO A CA 1
ATOM 902 C C . PRO A 1 129 ? 4.507 -3.756 -12.272 1.00 97.44 129 PRO A C 1
ATOM 904 O O . PRO A 1 129 ? 4.740 -3.028 -13.232 1.00 97.44 129 PRO A O 1
ATOM 907 N N . THR A 1 130 ? 3.294 -3.870 -11.762 1.00 97.06 130 THR A N 1
ATOM 908 C CA . THR A 1 130 ? 2.191 -2.981 -12.123 1.00 97.06 130 THR A CA 1
ATOM 909 C C . THR A 1 130 ? 2.365 -1.620 -11.447 1.00 97.06 130 THR A C 1
ATOM 911 O O . THR A 1 130 ? 3.103 -1.476 -10.469 1.00 97.06 130 THR A O 1
ATOM 914 N N . GLN A 1 131 ? 1.654 -0.608 -11.942 1.00 97.06 131 GLN A N 1
ATOM 915 C CA . GLN A 1 131 ? 1.594 0.716 -11.322 1.00 97.06 131 GLN A CA 1
ATOM 916 C C . GLN A 1 131 ? 1.186 0.625 -9.844 1.00 97.06 131 GLN A C 1
ATOM 918 O O . GLN A 1 131 ? 1.825 1.233 -8.988 1.00 97.06 131 GLN A O 1
ATOM 923 N N . ILE A 1 132 ? 0.139 -0.152 -9.549 1.00 93.62 132 ILE A N 1
ATOM 924 C CA . ILE A 1 132 ? -0.391 -0.302 -8.190 1.00 93.62 132 ILE A CA 1
ATOM 925 C C . ILE A 1 132 ? 0.662 -0.930 -7.276 1.00 93.62 132 ILE A C 1
ATOM 927 O O . ILE A 1 132 ? 0.869 -0.430 -6.178 1.00 93.62 132 ILE A O 1
ATOM 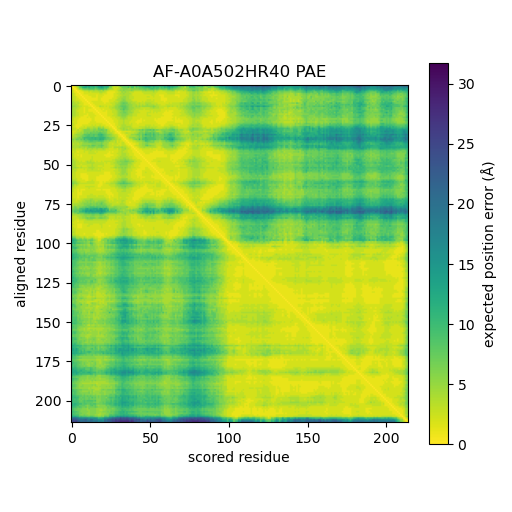931 N N . GLU A 1 133 ? 1.392 -1.949 -7.732 1.00 95.19 133 GLU A N 1
ATOM 932 C CA . GLU A 1 133 ? 2.444 -2.587 -6.927 1.00 95.19 133 GLU A CA 1
ATOM 933 C C . GLU A 1 133 ? 3.589 -1.627 -6.584 1.00 95.19 133 GLU A C 1
ATOM 935 O O . GLU A 1 133 ? 4.096 -1.655 -5.467 1.00 95.19 133 GLU A O 1
ATOM 940 N N . LEU A 1 134 ? 3.986 -0.743 -7.503 1.00 97.31 134 LEU A N 1
ATOM 941 C CA . LEU A 1 134 ? 5.001 0.278 -7.214 1.00 97.31 134 LEU A CA 1
ATOM 942 C C . LEU A 1 134 ? 4.490 1.356 -6.245 1.00 97.31 134 LEU A C 1
ATOM 944 O O . LEU A 1 134 ? 5.224 1.797 -5.362 1.00 97.31 134 LEU A O 1
ATOM 948 N N . GLN A 1 135 ? 3.231 1.776 -6.381 1.00 95.75 135 GLN A N 1
ATOM 949 C CA . GLN A 1 135 ? 2.607 2.723 -5.450 1.00 95.75 135 GLN A CA 1
ATOM 950 C C . GLN A 1 135 ? 2.436 2.116 -4.050 1.00 95.75 135 GLN A C 1
ATOM 952 O O . GLN A 1 135 ? 2.637 2.793 -3.042 1.00 95.75 135 GLN A O 1
ATOM 957 N N . GLU A 1 136 ? 2.108 0.828 -3.982 1.00 92.25 136 GLU A N 1
ATOM 958 C CA . GLU A 1 136 ? 2.041 0.061 -2.742 1.00 92.25 136 GLU A CA 1
ATOM 959 C C . GLU A 1 136 ? 3.404 -0.092 -2.093 1.00 92.25 136 GLU A C 1
ATOM 961 O O . GLU A 1 136 ? 3.518 0.152 -0.895 1.00 92.25 136 GLU A O 1
ATOM 966 N N . LEU A 1 137 ? 4.430 -0.427 -2.878 1.00 95.31 137 LEU A N 1
ATOM 967 C CA . LEU A 1 137 ? 5.808 -0.469 -2.411 1.00 95.31 137 LEU A CA 1
ATOM 968 C C . LEU A 1 137 ? 6.192 0.856 -1.747 1.00 95.31 137 LEU A C 1
ATOM 970 O O . LEU A 1 137 ? 6.689 0.839 -0.627 1.00 95.31 137 LEU A O 1
ATOM 974 N N . PHE A 1 138 ? 5.915 1.992 -2.395 1.00 95.88 138 PHE A N 1
ATOM 975 C CA . PHE A 1 138 ? 6.219 3.312 -1.840 1.00 95.88 138 PHE A CA 1
ATOM 976 C C . PHE A 1 138 ? 5.557 3.538 -0.471 1.00 95.88 138 PHE A C 1
ATOM 978 O O . PHE A 1 138 ? 6.239 3.894 0.486 1.00 95.88 138 PHE A O 1
ATOM 985 N N . VAL A 1 139 ? 4.251 3.285 -0.338 1.00 93.25 139 VAL A N 1
ATOM 986 C CA . VAL A 1 139 ? 3.527 3.470 0.940 1.00 93.25 139 VAL A CA 1
ATOM 987 C C . VAL A 1 139 ? 3.943 2.437 1.991 1.00 93.25 139 VAL A C 1
ATOM 989 O O . VAL A 1 139 ? 3.949 2.721 3.183 1.00 93.25 139 VAL A O 1
ATOM 992 N N . ASN A 1 140 ? 4.286 1.215 1.584 1.00 90.81 140 ASN A N 1
ATOM 993 C CA . ASN A 1 140 ? 4.633 0.150 2.521 1.00 90.81 140 ASN A CA 1
ATOM 994 C C . ASN A 1 140 ? 6.061 0.244 3.044 1.00 90.81 140 ASN A C 1
ATOM 996 O O . ASN A 1 140 ? 6.309 -0.149 4.182 1.00 90.81 140 ASN A O 1
ATOM 1000 N N . ALA A 1 141 ? 6.982 0.718 2.213 1.00 92.81 141 ALA A N 1
ATOM 1001 C CA . ALA A 1 141 ? 8.398 0.800 2.530 1.00 92.81 141 ALA A CA 1
ATOM 1002 C C . ALA A 1 141 ? 8.789 2.140 3.165 1.00 92.81 141 ALA A C 1
ATOM 1004 O O . ALA A 1 141 ? 9.902 2.268 3.669 1.00 92.81 141 ALA A O 1
ATOM 1005 N N . THR A 1 142 ? 7.904 3.134 3.149 1.00 94.31 142 THR A N 1
ATOM 1006 C CA . THR A 1 142 ? 8.186 4.472 3.672 1.00 94.31 142 THR A CA 1
ATOM 1007 C C . THR A 1 142 ? 7.144 4.899 4.705 1.00 94.31 142 THR A C 1
ATOM 1009 O O . THR A 1 142 ? 6.154 4.217 4.951 1.00 94.31 142 THR A O 1
ATOM 1012 N N . SER A 1 143 ? 7.373 6.049 5.323 1.00 93.12 143 SER A N 1
ATOM 1013 C CA . SER A 1 143 ? 6.445 6.761 6.197 1.00 93.12 143 SER A CA 1
ATOM 1014 C C . SER A 1 143 ? 5.378 7.553 5.430 1.00 93.12 143 SER A C 1
ATOM 1016 O O . SER A 1 143 ? 4.531 8.193 6.057 1.00 93.12 143 SER A O 1
ATOM 1018 N N . ALA A 1 144 ? 5.387 7.529 4.091 1.00 93.06 144 ALA A N 1
ATOM 1019 C CA . ALA A 1 144 ? 4.316 8.118 3.298 1.00 93.06 144 ALA A CA 1
ATOM 1020 C C . ALA A 1 144 ? 2.994 7.376 3.534 1.00 93.06 144 ALA A C 1
ATOM 1022 O O . ALA A 1 144 ? 2.949 6.150 3.598 1.00 93.06 144 ALA A O 1
ATOM 1023 N N . THR A 1 145 ? 1.896 8.123 3.610 1.00 90.56 145 THR A N 1
ATOM 1024 C CA . THR A 1 145 ? 0.554 7.560 3.830 1.00 90.56 145 THR A CA 1
ATOM 1025 C C . THR A 1 145 ? -0.279 7.480 2.553 1.00 90.56 145 THR A C 1
ATOM 1027 O O . THR A 1 145 ? -1.363 6.893 2.538 1.00 90.56 145 THR A O 1
ATOM 1030 N N . ILE A 1 146 ? 0.219 8.064 1.459 1.00 90.06 146 ILE A N 1
ATOM 1031 C CA . ILE A 1 146 ? -0.450 8.099 0.160 1.00 90.06 146 ILE A CA 1
ATOM 1032 C C . ILE A 1 146 ? 0.563 8.139 -0.992 1.00 90.06 146 ILE A C 1
ATOM 1034 O O . ILE A 1 146 ? 1.624 8.746 -0.882 1.00 90.06 146 ILE A O 1
ATOM 1038 N N . ALA A 1 147 ? 0.202 7.527 -2.122 1.00 93.31 147 ALA A N 1
ATOM 1039 C CA . ALA A 1 147 ? 0.988 7.499 -3.355 1.00 93.31 147 ALA A CA 1
ATOM 1040 C C . ALA A 1 147 ? 0.257 8.227 -4.496 1.00 93.31 147 ALA A C 1
ATOM 1042 O O . ALA A 1 147 ? -0.243 7.610 -5.432 1.00 93.31 147 ALA A O 1
ATOM 1043 N N . ASN A 1 148 ? 0.136 9.550 -4.399 1.00 93.94 148 ASN A N 1
ATOM 1044 C CA . ASN A 1 148 ? -0.536 10.378 -5.412 1.00 93.94 148 ASN A CA 1
ATOM 1045 C C . ASN A 1 148 ? 0.282 11.618 -5.818 1.00 93.94 148 ASN A C 1
ATOM 1047 O O . ASN A 1 148 ? -0.239 12.501 -6.495 1.00 93.94 148 ASN A O 1
ATOM 1051 N N . GLY A 1 149 ? 1.542 11.707 -5.385 1.00 95.31 149 GLY A N 1
ATOM 1052 C CA . GLY A 1 149 ? 2.403 12.867 -5.605 1.00 95.31 149 GLY A CA 1
ATOM 1053 C C . GLY A 1 149 ? 2.283 13.976 -4.562 1.00 95.31 149 GLY A C 1
ATOM 1054 O O . GLY A 1 149 ? 3.095 14.895 -4.588 1.00 95.31 149 GLY A O 1
ATOM 1055 N N . SER A 1 150 ? 1.313 13.918 -3.641 1.00 95.06 150 SER A N 1
ATOM 1056 C CA . SER A 1 150 ? 1.117 14.968 -2.630 1.00 95.06 150 SER A CA 1
ATOM 1057 C C . SER A 1 150 ? 2.113 14.910 -1.468 1.00 95.06 150 SER A C 1
ATOM 1059 O O . SER A 1 150 ? 2.252 15.897 -0.751 1.00 95.06 150 SER A O 1
ATOM 1061 N N . GLN A 1 151 ? 2.796 13.782 -1.264 1.00 94.12 151 GLN A N 1
ATOM 1062 C CA . GLN A 1 151 ? 3.792 13.605 -0.207 1.00 94.12 151 GLN A CA 1
ATOM 1063 C C . GLN A 1 151 ? 5.123 13.191 -0.818 1.00 94.12 151 GLN A C 1
ATOM 1065 O O . GLN A 1 151 ? 5.196 12.170 -1.494 1.00 94.12 151 GLN A O 1
ATOM 1070 N N . THR A 1 152 ? 6.172 13.970 -0.575 1.00 96.50 152 THR A N 1
ATOM 1071 C CA . THR A 1 152 ? 7.540 13.593 -0.932 1.00 96.50 152 THR A CA 1
ATOM 1072 C C . THR A 1 152 ? 8.177 12.777 0.187 1.00 96.50 152 THR A C 1
ATOM 1074 O O . THR A 1 152 ? 7.988 13.062 1.368 1.00 96.50 152 THR A O 1
ATOM 1077 N N . ASN A 1 153 ? 8.947 11.758 -0.179 1.00 96.69 153 ASN A N 1
ATOM 1078 C CA . ASN A 1 153 ? 9.637 10.873 0.747 1.00 96.69 153 ASN A CA 1
ATOM 1079 C C . ASN A 1 153 ? 10.878 10.268 0.064 1.00 96.69 153 ASN A C 1
ATOM 1081 O O . ASN A 1 153 ? 10.845 9.954 -1.122 1.00 96.69 153 ASN A O 1
ATOM 1085 N N . THR A 1 154 ? 11.988 10.126 0.788 1.00 97.31 154 THR A N 1
ATOM 1086 C CA . THR A 1 154 ? 13.258 9.599 0.254 1.00 97.31 154 THR A CA 1
ATOM 1087 C C . THR A 1 154 ? 13.722 8.306 0.928 1.00 97.31 154 THR A C 1
ATOM 1089 O O . THR A 1 154 ? 14.820 7.834 0.637 1.00 97.31 154 THR A O 1
ATOM 1092 N N . GLU A 1 155 ? 12.900 7.693 1.783 1.00 97.62 155 GLU A N 1
ATOM 1093 C CA . GLU A 1 155 ? 13.226 6.484 2.555 1.00 97.62 155 GLU A CA 1
ATOM 1094 C C . GLU A 1 155 ? 13.435 5.251 1.679 1.00 97.62 155 GLU A C 1
ATOM 1096 O O . GLU A 1 155 ? 14.208 4.369 2.050 1.00 97.62 155 GLU A O 1
ATOM 1101 N N . MET A 1 156 ? 12.871 5.229 0.467 1.00 97.12 156 MET A N 1
ATOM 1102 C CA . MET A 1 156 ? 13.263 4.242 -0.542 1.00 97.12 156 MET A CA 1
ATOM 1103 C C . MET A 1 156 ? 14.788 4.228 -0.734 1.00 97.12 156 MET A C 1
ATOM 1105 O O . MET A 1 156 ? 15.387 3.158 -0.742 1.00 97.12 156 MET A O 1
ATOM 1109 N N . CYS A 1 157 ? 15.441 5.393 -0.777 1.00 97.62 157 CYS A N 1
ATOM 1110 C CA . CYS A 1 157 ? 16.901 5.481 -0.785 1.00 97.62 157 CYS A CA 1
ATOM 1111 C C . CYS A 1 157 ? 17.499 5.392 0.626 1.00 97.62 157 CYS A C 1
ATOM 1113 O O . CYS A 1 157 ? 18.324 4.519 0.880 1.00 97.62 157 CYS A O 1
ATOM 1115 N N . SER A 1 158 ? 17.112 6.272 1.555 1.00 97.06 158 SER A N 1
ATOM 1116 C CA . SER A 1 158 ? 17.834 6.411 2.831 1.00 97.06 158 SER A CA 1
ATOM 1117 C C . SER A 1 158 ? 17.705 5.202 3.764 1.00 97.06 158 SER A C 1
ATOM 1119 O O . SER A 1 158 ? 18.586 5.003 4.599 1.00 97.06 158 SER A O 1
ATOM 1121 N N . VAL A 1 159 ? 16.652 4.392 3.617 1.00 96.56 159 VAL A N 1
ATOM 1122 C CA . VAL A 1 159 ? 16.420 3.178 4.416 1.00 96.56 159 VAL A CA 1
ATOM 1123 C C . VAL A 1 159 ? 16.688 1.918 3.598 1.00 96.56 159 VAL A C 1
ATOM 1125 O O . VAL A 1 159 ? 17.338 0.999 4.091 1.00 96.56 159 VAL A O 1
ATOM 1128 N N . HIS A 1 160 ? 16.219 1.871 2.346 1.00 95.69 160 HIS A N 1
ATOM 1129 C CA . HIS A 1 160 ? 16.247 0.640 1.540 1.00 95.69 160 HIS A CA 1
ATOM 1130 C C . HIS A 1 160 ? 17.321 0.619 0.449 1.00 95.69 160 HIS A C 1
ATOM 1132 O O . HIS A 1 160 ? 17.490 -0.403 -0.214 1.00 95.69 160 HIS A O 1
ATOM 1138 N N . GLY A 1 161 ? 18.054 1.716 0.249 1.00 95.88 161 GLY A N 1
ATOM 1139 C CA . GLY A 1 161 ? 19.129 1.813 -0.742 1.00 95.88 161 GLY A CA 1
ATOM 1140 C C . GLY A 1 161 ? 18.658 1.858 -2.199 1.00 95.88 161 GLY A C 1
ATOM 1141 O O . GLY A 1 161 ? 19.464 1.639 -3.102 1.00 95.88 161 GLY A O 1
ATOM 1142 N N . TRP A 1 162 ? 17.373 2.119 -2.453 1.00 97.00 162 TRP A N 1
ATOM 1143 C CA . TRP A 1 162 ? 16.836 2.199 -3.809 1.00 97.00 162 TRP A CA 1
ATOM 1144 C C . TRP A 1 162 ? 17.297 3.484 -4.505 1.00 97.00 162 TRP A C 1
ATOM 1146 O O . TRP A 1 162 ? 17.210 4.561 -3.909 1.00 97.00 162 TRP A O 1
ATOM 1156 N N . PRO A 1 163 ? 17.739 3.408 -5.770 1.00 97.12 163 PRO A N 1
ATOM 1157 C CA . PRO A 1 163 ? 18.126 4.582 -6.544 1.00 97.12 163 PRO A CA 1
ATOM 1158 C C . PRO A 1 163 ? 16.971 5.584 -6.675 1.00 97.12 163 PRO A C 1
ATOM 1160 O O . PRO A 1 163 ? 15.878 5.233 -7.113 1.00 97.12 163 PRO A O 1
ATOM 1163 N N . LEU A 1 164 ? 17.209 6.841 -6.315 1.00 97.31 164 LEU A N 1
ATOM 1164 C CA . LEU A 1 164 ? 16.299 7.959 -6.581 1.00 97.31 164 LEU A CA 1
ATOM 1165 C C . LEU A 1 164 ? 17.086 9.065 -7.290 1.00 97.31 164 LEU A C 1
ATOM 1167 O O . LEU A 1 164 ? 18.314 9.029 -7.318 1.00 97.31 164 LEU A O 1
ATOM 1171 N N . SER A 1 165 ? 16.416 10.069 -7.850 1.00 96.06 165 SER A N 1
ATOM 1172 C CA . SER A 1 165 ? 17.105 11.159 -8.549 1.00 96.06 165 SER A CA 1
ATOM 1173 C C . SER A 1 165 ? 18.177 11.802 -7.658 1.00 96.06 165 SER A C 1
ATOM 1175 O O . SER A 1 165 ? 17.865 12.333 -6.592 1.00 96.06 165 SER A O 1
ATOM 1177 N N . GLN A 1 166 ? 19.441 11.724 -8.094 1.00 93.88 166 GLN A N 1
ATOM 1178 C CA . GLN A 1 166 ? 20.626 12.239 -7.389 1.00 93.88 166 GLN A CA 1
ATOM 1179 C C . GLN A 1 166 ? 20.911 11.590 -6.020 1.00 93.88 166 GLN A C 1
ATOM 1181 O O . GLN A 1 166 ? 21.731 12.093 -5.253 1.00 93.88 166 GLN A O 1
ATOM 1186 N N . LEU A 1 167 ? 20.269 10.465 -5.698 1.00 95.94 167 LEU A N 1
ATOM 1187 C CA . LEU A 1 167 ? 20.400 9.765 -4.421 1.00 95.94 167 LEU A CA 1
ATOM 1188 C C . LEU A 1 167 ? 20.595 8.264 -4.656 1.00 95.94 167 LEU A C 1
ATOM 1190 O O . LEU A 1 167 ? 20.022 7.685 -5.575 1.00 95.94 167 LEU A O 1
ATOM 1194 N N . CYS A 1 168 ? 21.405 7.608 -3.824 1.00 95.94 168 CYS A N 1
ATOM 1195 C CA . CYS A 1 168 ? 21.679 6.170 -3.958 1.00 95.94 168 CYS A CA 1
ATOM 1196 C C . CYS A 1 168 ? 22.146 5.757 -5.376 1.00 95.94 168 CYS A C 1
ATOM 1198 O O . CYS A 1 168 ? 21.828 4.673 -5.856 1.00 95.94 168 CYS A O 1
ATOM 1200 N N . GLY A 1 169 ? 22.881 6.639 -6.070 1.00 92.94 169 GLY A N 1
ATOM 1201 C CA . GLY A 1 169 ? 23.368 6.404 -7.436 1.00 92.94 169 GLY A CA 1
ATOM 1202 C C . GLY A 1 169 ? 22.298 6.481 -8.533 1.00 92.94 169 GLY A C 1
ATOM 1203 O O . GLY A 1 169 ? 22.589 6.132 -9.674 1.00 92.94 169 GLY A O 1
ATOM 1204 N N . GLY A 1 170 ? 21.078 6.923 -8.211 1.00 92.81 170 GLY A N 1
ATOM 1205 C CA . GLY A 1 170 ? 19.985 7.045 -9.169 1.00 92.81 170 GLY A CA 1
ATOM 1206 C C . GLY A 1 170 ? 20.089 8.280 -10.057 1.00 92.81 170 GLY A C 1
ATOM 1207 O O . GLY A 1 170 ? 20.480 9.368 -9.629 1.00 92.81 170 GLY A O 1
ATOM 1208 N N . ILE A 1 171 ? 19.705 8.097 -11.319 1.00 91.38 171 ILE A N 1
ATOM 1209 C CA . ILE A 1 171 ? 19.627 9.178 -12.308 1.00 91.38 171 ILE A CA 1
ATOM 1210 C C . ILE A 1 171 ? 18.251 9.858 -12.297 1.00 91.38 171 ILE A C 1
ATOM 1212 O O . ILE A 1 171 ? 18.145 11.048 -12.583 1.00 91.38 171 ILE A O 1
ATOM 1216 N N . ASP A 1 172 ? 17.215 9.122 -11.896 1.00 93.25 172 ASP A N 1
ATOM 1217 C CA . ASP A 1 172 ? 15.837 9.582 -11.770 1.00 93.25 172 ASP A CA 1
ATOM 1218 C C . ASP A 1 172 ? 15.135 8.809 -10.636 1.00 93.25 172 ASP A C 1
ATOM 1220 O O . ASP A 1 172 ? 15.653 7.819 -10.121 1.00 93.25 172 ASP A O 1
ATOM 1224 N N . SER A 1 173 ? 13.962 9.278 -10.221 1.00 96.88 173 SER A N 1
ATOM 1225 C CA . SER A 1 173 ? 13.077 8.623 -9.255 1.00 96.88 173 SER A CA 1
ATOM 1226 C C . SER A 1 173 ? 11.944 7.843 -9.931 1.00 96.88 173 SER A C 1
ATOM 1228 O O . SER A 1 173 ? 11.083 7.311 -9.231 1.00 96.88 173 SER A O 1
ATOM 1230 N N . LEU A 1 174 ? 11.903 7.807 -11.267 1.00 97.38 174 LEU A N 1
ATOM 1231 C CA . LEU A 1 174 ? 10.853 7.165 -12.051 1.00 97.38 174 LEU A CA 1
ATOM 1232 C C . LEU A 1 174 ? 11.140 5.685 -12.303 1.00 97.38 174 LEU A C 1
ATOM 1234 O O . LEU A 1 174 ? 12.203 5.341 -12.817 1.00 97.38 174 LEU A O 1
ATOM 1238 N N . TYR A 1 175 ? 10.165 4.829 -12.002 1.00 98.19 175 TYR A N 1
ATOM 1239 C CA . TYR A 1 175 ? 10.260 3.382 -12.166 1.00 98.19 175 TYR A CA 1
ATOM 1240 C C . TYR A 1 175 ? 9.227 2.852 -13.163 1.00 98.19 175 TYR A C 1
ATOM 1242 O O . TYR A 1 175 ? 8.040 3.162 -13.050 1.00 98.19 175 TYR A O 1
ATOM 1250 N N . ARG A 1 176 ? 9.673 2.030 -14.122 1.00 97.81 176 ARG A N 1
ATOM 1251 C CA . ARG A 1 176 ? 8.826 1.406 -15.153 1.00 97.81 176 ARG A CA 1
ATOM 1252 C C . ARG A 1 176 ? 7.755 0.504 -14.547 1.00 97.81 176 ARG A C 1
ATOM 1254 O O . ARG A 1 176 ? 8.059 -0.318 -13.685 1.00 97.81 176 ARG A O 1
ATOM 1261 N N . SER A 1 177 ? 6.538 0.573 -15.091 1.00 98.19 177 SER A N 1
ATOM 1262 C CA . SER A 1 177 ? 5.486 -0.409 -14.816 1.00 98.19 177 SER A CA 1
ATOM 1263 C C . SER A 1 177 ? 4.998 -1.133 -16.075 1.00 98.19 177 SER A C 1
ATOM 1265 O O . SER A 1 177 ? 5.160 -0.660 -17.200 1.00 98.19 177 SER A O 1
ATOM 1267 N N . SER A 1 178 ? 4.360 -2.284 -15.883 1.00 97.81 178 SER A N 1
ATOM 1268 C CA . SER A 1 178 ? 3.664 -3.050 -16.920 1.00 97.81 178 SER A CA 1
ATOM 1269 C C . SER A 1 178 ? 2.238 -2.561 -17.187 1.00 97.81 178 SER A C 1
ATOM 1271 O O . SER A 1 178 ? 1.583 -3.085 -18.083 1.00 97.81 178 SER A O 1
ATOM 1273 N N . THR A 1 179 ? 1.730 -1.572 -16.441 1.00 98.31 179 THR A N 1
ATOM 1274 C CA . THR A 1 179 ? 0.351 -1.089 -16.598 1.00 98.31 179 THR A CA 1
ATOM 1275 C C . THR A 1 179 ? 0.236 -0.188 -17.834 1.00 98.31 179 THR A C 1
ATOM 1277 O O . THR A 1 179 ? 0.860 0.878 -17.861 1.00 98.31 179 THR A O 1
ATOM 1280 N N . PRO A 1 180 ? -0.572 -0.557 -18.848 1.00 97.38 180 PRO A N 1
ATOM 1281 C CA . PRO A 1 180 ? -0.776 0.283 -20.024 1.00 97.38 180 PRO A CA 1
ATOM 1282 C C . PRO A 1 180 ? -1.504 1.576 -19.650 1.00 97.38 180 PRO A C 1
ATOM 1284 O O . PRO A 1 180 ? -2.478 1.547 -18.898 1.00 97.38 180 PRO A O 1
ATOM 1287 N N . ALA A 1 181 ? -1.057 2.703 -20.202 1.00 96.81 181 ALA A N 1
ATOM 1288 C CA . ALA A 1 181 ? -1.717 3.995 -20.024 1.00 96.81 181 ALA A CA 1
ATOM 1289 C C . ALA A 1 181 ? -2.541 4.366 -21.261 1.00 96.81 181 ALA A C 1
ATOM 1291 O O . ALA A 1 181 ? -3.735 4.636 -21.176 1.00 96.81 181 ALA A O 1
ATOM 1292 N N . THR A 1 182 ? -1.893 4.361 -22.424 1.00 95.31 182 THR A N 1
ATOM 1293 C CA . THR A 1 182 ? -2.497 4.557 -23.751 1.00 95.31 182 THR A CA 1
ATOM 1294 C C . THR A 1 182 ? -1.633 3.826 -24.782 1.00 95.31 182 THR A C 1
ATOM 1296 O O . THR A 1 182 ? -0.609 3.240 -24.438 1.00 95.31 182 THR A O 1
ATOM 1299 N N . THR A 1 183 ? -2.017 3.825 -26.057 1.00 96.19 183 THR A N 1
ATOM 1300 C CA . THR A 1 183 ? -1.210 3.196 -27.112 1.00 96.19 183 THR A CA 1
ATOM 1301 C C . THR A 1 183 ? 0.215 3.768 -27.150 1.00 96.19 183 THR A C 1
ATOM 1303 O O . THR A 1 183 ? 0.395 4.975 -27.302 1.00 96.19 183 THR A O 1
ATOM 1306 N N . GLY A 1 184 ? 1.222 2.894 -27.029 1.00 96.38 184 GLY A N 1
ATOM 1307 C CA . GLY A 1 184 ? 2.645 3.263 -27.017 1.00 96.38 184 GLY A CA 1
ATOM 1308 C C . GLY A 1 184 ? 3.123 3.931 -25.722 1.00 96.38 184 GLY A C 1
ATOM 1309 O O . GLY A 1 184 ? 4.157 4.612 -25.732 1.00 96.38 184 GLY A O 1
ATOM 1310 N N . ARG A 1 185 ? 2.341 3.817 -24.639 1.00 98.25 185 ARG A N 1
ATOM 1311 C CA . ARG A 1 185 ? 2.655 4.398 -23.333 1.00 98.25 185 ARG A CA 1
ATOM 1312 C C . ARG A 1 185 ? 2.251 3.473 -22.193 1.00 98.25 185 ARG A C 1
ATOM 1314 O O . ARG A 1 185 ? 1.102 3.033 -22.112 1.00 98.25 185 ARG A O 1
ATOM 1321 N N . HIS A 1 186 ? 3.137 3.338 -21.221 1.00 98.44 186 HIS A N 1
ATOM 1322 C CA . HIS A 1 186 ? 2.860 2.693 -19.941 1.00 98.44 186 HIS A CA 1
ATOM 1323 C C . HIS A 1 186 ? 2.979 3.697 -18.802 1.00 98.44 186 HIS A C 1
ATOM 1325 O O . HIS A 1 186 ? 3.606 4.750 -18.935 1.00 98.44 186 HIS A O 1
ATOM 1331 N N . PHE A 1 187 ? 2.344 3.399 -17.674 1.00 98.38 187 PHE A N 1
ATOM 1332 C CA . PHE A 1 187 ? 2.591 4.174 -16.468 1.00 98.38 187 PHE A CA 1
ATOM 1333 C C . PHE A 1 187 ? 4.003 3.904 -15.951 1.00 98.38 187 PHE A C 1
ATOM 1335 O O . PHE A 1 187 ? 4.499 2.776 -16.008 1.00 98.38 187 PHE A O 1
ATOM 1342 N N . SER A 1 188 ? 4.613 4.934 -15.390 1.00 97.81 188 SER A N 1
ATOM 1343 C CA . SER A 1 188 ? 5.794 4.821 -14.540 1.00 97.81 188 SER A CA 1
ATOM 1344 C C . SER A 1 188 ? 5.461 5.450 -13.192 1.00 97.81 188 SER A C 1
ATOM 1346 O O . SER A 1 188 ? 4.524 6.239 -13.110 1.00 97.81 188 SER A O 1
ATOM 1348 N N . VAL A 1 189 ? 6.171 5.090 -12.126 1.00 98.44 189 VAL A N 1
ATOM 1349 C CA . VAL A 1 189 ? 5.882 5.582 -10.770 1.00 98.44 189 VAL A CA 1
ATOM 1350 C C . VAL A 1 189 ? 7.104 6.266 -10.184 1.00 98.44 189 VAL A C 1
ATOM 1352 O O . VAL A 1 189 ? 8.193 5.700 -10.160 1.00 98.44 189 VAL A O 1
ATOM 1355 N N . PHE A 1 190 ? 6.915 7.479 -9.679 1.00 98.31 190 PHE A N 1
ATOM 1356 C CA . PHE A 1 190 ? 7.911 8.192 -8.894 1.00 98.31 190 PHE A CA 1
ATOM 1357 C C . PHE A 1 190 ? 8.029 7.556 -7.504 1.00 98.31 190 PHE A C 1
ATOM 1359 O O . PHE A 1 190 ? 7.166 7.764 -6.655 1.00 98.31 190 PHE A O 1
ATOM 1366 N N . LEU A 1 191 ? 9.107 6.826 -7.214 1.00 97.81 191 LEU A N 1
ATOM 1367 C CA . LEU A 1 191 ? 9.320 6.218 -5.889 1.00 97.81 191 LEU A CA 1
ATOM 1368 C C . LEU A 1 191 ? 9.823 7.208 -4.824 1.00 97.81 191 LEU A C 1
ATOM 1370 O O . LEU A 1 191 ? 10.210 6.804 -3.731 1.00 97.81 191 LEU A O 1
ATOM 1374 N N . ASN A 1 192 ? 9.774 8.509 -5.117 1.00 97.38 192 ASN A N 1
ATOM 1375 C CA . ASN A 1 192 ? 9.961 9.581 -4.144 1.00 97.38 192 ASN A CA 1
ATOM 1376 C C . ASN A 1 192 ? 8.662 10.318 -3.767 1.00 97.38 192 ASN A C 1
ATOM 1378 O O . ASN A 1 192 ? 8.709 11.195 -2.909 1.00 97.38 192 ASN A O 1
ATOM 1382 N N . ASN A 1 193 ? 7.524 10.043 -4.419 1.00 97.19 193 ASN A N 1
ATOM 1383 C CA . ASN A 1 193 ? 6.232 10.646 -4.044 1.00 97.19 193 ASN A CA 1
ATOM 1384 C C . ASN A 1 193 ? 4.974 9.827 -4.421 1.00 97.19 193 ASN A C 1
ATOM 1386 O O . ASN A 1 193 ? 3.839 10.256 -4.192 1.00 97.19 193 ASN A O 1
ATOM 1390 N N . GLY A 1 194 ? 5.156 8.672 -5.059 1.00 97.00 194 GLY A N 1
ATOM 1391 C CA . GLY A 1 194 ? 4.106 7.756 -5.494 1.00 97.00 194 GLY A CA 1
ATOM 1392 C C . GLY A 1 194 ? 3.241 8.234 -6.666 1.00 97.00 194 GLY A C 1
ATOM 1393 O O . GLY A 1 194 ? 2.276 7.552 -7.012 1.00 97.00 194 GLY A O 1
ATOM 1394 N N . SER A 1 195 ? 3.531 9.383 -7.286 1.00 97.81 195 SER A N 1
ATOM 1395 C CA . SER A 1 195 ? 2.800 9.817 -8.486 1.00 97.81 195 SER A CA 1
ATOM 1396 C C . SER A 1 195 ? 3.102 8.916 -9.681 1.00 97.81 195 SER A C 1
ATOM 1398 O O . SER A 1 195 ? 4.210 8.399 -9.815 1.00 97.81 195 SER A O 1
ATOM 1400 N N . ALA A 1 196 ? 2.105 8.729 -10.548 1.00 97.88 196 ALA A N 1
ATOM 1401 C CA . ALA A 1 196 ? 2.174 7.777 -11.650 1.00 97.88 196 ALA A CA 1
ATOM 1402 C C . ALA A 1 196 ? 1.881 8.438 -13.010 1.00 97.88 196 ALA A C 1
ATOM 1404 O O . ALA A 1 196 ? 0.740 8.389 -13.484 1.00 97.88 196 ALA A O 1
ATOM 1405 N N . PRO A 1 197 ? 2.859 9.117 -13.635 1.00 97.56 197 PRO A N 1
ATOM 1406 C CA . PRO A 1 197 ? 2.682 9.667 -14.974 1.00 97.56 197 PRO A CA 1
ATOM 1407 C C . PRO A 1 197 ? 2.586 8.575 -16.048 1.00 97.56 197 PRO A C 1
ATOM 1409 O O . PRO A 1 197 ? 3.111 7.470 -15.910 1.00 97.56 197 PRO A O 1
ATOM 1412 N N . SER A 1 198 ? 1.938 8.916 -17.163 1.00 97.38 198 SER A N 1
ATOM 1413 C CA . SER A 1 198 ? 2.009 8.126 -18.394 1.00 97.38 198 SER A CA 1
ATOM 1414 C C . SER A 1 198 ? 3.290 8.472 -19.150 1.00 97.38 198 SER A C 1
ATOM 1416 O O . SER A 1 198 ? 3.446 9.607 -19.606 1.00 97.38 198 SER A O 1
ATOM 1418 N N . ASN A 1 199 ? 4.162 7.492 -19.363 1.00 95.62 199 ASN A N 1
ATOM 1419 C CA . ASN A 1 199 ? 5.442 7.650 -20.043 1.00 95.62 199 ASN A CA 1
ATOM 1420 C C . ASN A 1 199 ? 5.449 6.956 -21.399 1.00 95.62 199 ASN A C 1
ATOM 1422 O O . ASN A 1 199 ? 4.745 5.974 -21.616 1.00 95.62 199 ASN A O 1
ATOM 1426 N N . ALA A 1 200 ? 6.238 7.487 -22.329 1.00 97.06 200 ALA A N 1
ATOM 1427 C CA . ALA A 1 200 ? 6.407 6.858 -23.627 1.00 97.06 200 ALA A CA 1
ATOM 1428 C C . ALA A 1 200 ? 7.228 5.568 -23.505 1.00 97.06 200 ALA A C 1
ATOM 1430 O O . ALA A 1 200 ? 8.179 5.489 -22.724 1.00 97.06 200 ALA A O 1
ATOM 1431 N N . ASP A 1 201 ? 6.900 4.567 -24.316 1.00 96.50 201 ASP A N 1
ATOM 1432 C CA . ASP A 1 201 ? 7.598 3.276 -24.266 1.00 96.50 201 ASP A CA 1
ATOM 1433 C C . ASP A 1 201 ? 9.067 3.381 -24.702 1.00 96.50 201 ASP A C 1
ATOM 1435 O O . ASP A 1 201 ? 9.883 2.537 -24.337 1.00 96.50 201 ASP A O 1
ATOM 1439 N N . TRP A 1 202 ? 9.409 4.437 -25.444 1.00 96.06 202 TRP A N 1
ATOM 1440 C CA . TRP A 1 202 ? 10.756 4.737 -25.926 1.00 96.06 202 TRP A CA 1
ATOM 1441 C C . TRP A 1 202 ? 11.576 5.654 -25.005 1.00 96.06 202 TRP A C 1
ATOM 1443 O O . TRP A 1 202 ? 12.741 5.884 -25.312 1.00 96.06 202 TRP A O 1
ATOM 1453 N N . SER A 1 203 ? 11.009 6.202 -23.918 1.00 95.38 203 SER A N 1
ATOM 1454 C CA . SER A 1 203 ? 11.810 6.953 -22.930 1.00 95.38 203 SER A CA 1
ATOM 1455 C C . SER A 1 203 ? 12.755 6.018 -22.168 1.00 95.38 203 SER A C 1
ATOM 1457 O O . SER A 1 203 ? 12.633 4.805 -22.282 1.00 95.38 203 SER A O 1
ATOM 1459 N N . ASP A 1 204 ? 13.670 6.535 -21.359 1.00 95.81 204 ASP A N 1
ATOM 1460 C CA . ASP A 1 204 ? 14.435 5.703 -20.431 1.00 95.81 204 ASP A CA 1
ATOM 1461 C C . ASP A 1 204 ? 13.996 6.011 -19.005 1.00 95.81 204 ASP A C 1
ATOM 1463 O O . ASP A 1 204 ? 14.090 7.156 -18.571 1.00 95.81 204 ASP A O 1
ATOM 1467 N N . ASP A 1 205 ? 13.541 4.986 -18.283 1.00 96.31 205 ASP A N 1
ATOM 1468 C CA . ASP A 1 205 ? 13.200 5.096 -16.863 1.00 96.31 205 ASP A CA 1
ATOM 1469 C C . ASP A 1 205 ? 13.928 3.980 -16.077 1.00 96.31 205 ASP A C 1
ATOM 1471 O O . ASP A 1 205 ? 14.424 3.011 -16.668 1.00 96.31 205 ASP A O 1
ATOM 1475 N N . THR A 1 206 ? 13.974 4.088 -14.745 1.00 97.56 206 THR A N 1
ATOM 1476 C CA . THR A 1 206 ? 14.590 3.069 -13.877 1.00 97.56 206 THR A CA 1
ATOM 1477 C C . THR A 1 206 ? 13.761 1.785 -13.888 1.00 97.56 206 THR A C 1
ATOM 1479 O O . THR A 1 206 ? 12.530 1.810 -13.955 1.00 97.56 206 THR A O 1
ATOM 1482 N N . VAL A 1 207 ? 14.423 0.635 -13.788 1.00 97.88 207 VAL A N 1
ATOM 1483 C CA . VAL A 1 207 ? 13.767 -0.673 -13.754 1.00 97.88 207 VAL A CA 1
ATOM 1484 C C . VAL A 1 207 ? 13.829 -1.259 -12.350 1.00 97.88 207 VAL A C 1
ATOM 1486 O O . VAL A 1 207 ? 14.901 -1.420 -11.771 1.00 97.88 207 VAL A O 1
ATOM 1489 N N . ALA A 1 208 ? 12.672 -1.661 -11.834 1.00 97.75 208 ALA A N 1
ATOM 1490 C CA . ALA A 1 208 ? 12.570 -2.644 -10.766 1.00 97.75 208 ALA A CA 1
ATOM 1491 C C . ALA A 1 208 ? 11.775 -3.834 -11.298 1.00 97.75 208 ALA A C 1
ATOM 1493 O O . ALA A 1 208 ? 10.810 -3.655 -12.037 1.00 97.75 208 ALA A O 1
ATOM 1494 N N . CYS A 1 209 ? 12.176 -5.042 -10.926 1.00 98.12 209 CYS A N 1
ATOM 1495 C CA . CYS A 1 209 ? 11.499 -6.266 -11.327 1.00 98.12 209 CYS A CA 1
ATOM 1496 C C . CYS A 1 209 ? 10.807 -6.894 -10.126 1.00 98.12 209 CYS A C 1
ATOM 1498 O O . CYS A 1 209 ? 11.412 -7.020 -9.064 1.00 98.12 209 CYS A O 1
ATOM 1500 N N . TYR A 1 210 ? 9.563 -7.324 -10.315 1.00 96.69 210 TYR A N 1
ATOM 1501 C CA . TYR A 1 210 ? 8.767 -8.027 -9.318 1.00 96.69 210 TYR A CA 1
ATOM 1502 C C . TYR A 1 210 ? 9.022 -9.531 -9.420 1.00 96.69 210 TYR A C 1
ATOM 1504 O O . TYR A 1 210 ? 8.800 -10.137 -10.478 1.00 96.69 210 TYR A O 1
ATOM 1512 N N . ARG A 1 211 ? 9.488 -10.147 -8.332 1.00 95.06 211 ARG A N 1
ATOM 1513 C CA . ARG A 1 211 ? 9.722 -11.592 -8.260 1.00 95.06 211 ARG A CA 1
ATOM 1514 C C . ARG A 1 211 ? 8.394 -12.328 -8.405 1.00 95.06 211 ARG A C 1
ATOM 1516 O O . ARG A 1 211 ? 7.426 -12.034 -7.711 1.00 95.06 211 ARG A O 1
ATOM 1523 N N . LYS A 1 212 ? 8.335 -13.306 -9.305 1.00 81.69 212 LYS A N 1
ATOM 1524 C CA . LYS A 1 212 ? 7.198 -14.233 -9.340 1.00 81.69 212 LYS A CA 1
ATOM 1525 C C . LYS A 1 212 ? 7.267 -15.090 -8.070 1.00 81.69 212 LYS A C 1
ATOM 1527 O O . LYS A 1 212 ? 8.363 -15.480 -7.667 1.00 81.69 212 LYS A O 1
ATOM 1532 N N . ALA A 1 213 ? 6.125 -15.321 -7.419 1.00 62.31 213 ALA A N 1
ATOM 1533 C CA . ALA A 1 213 ? 6.067 -16.253 -6.296 1.00 62.31 213 ALA A CA 1
ATOM 1534 C C . ALA A 1 213 ? 6.591 -17.633 -6.755 1.00 62.31 213 ALA A C 1
ATOM 1536 O O . ALA A 1 213 ? 6.358 -17.981 -7.919 1.00 62.31 213 ALA A O 1
ATOM 1537 N N . PRO A 1 214 ? 7.335 -18.355 -5.898 1.00 51.00 214 PRO A N 1
ATOM 1538 C CA . PRO A 1 214 ? 7.889 -19.667 -6.229 1.00 51.00 214 PRO A CA 1
ATOM 1539 C C . PRO A 1 214 ? 6.811 -20.707 -6.549 1.00 51.00 214 PRO A C 1
ATOM 1541 O O . PRO A 1 214 ? 5.678 -20.580 -6.027 1.00 51.00 214 PRO A O 1
#

pLDD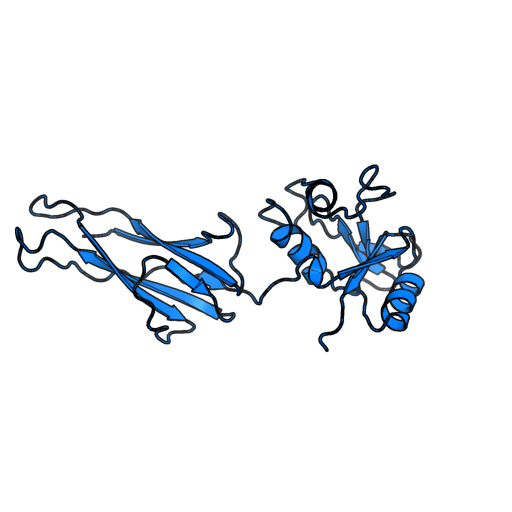T: mean 93.8, std 5.81, range [51.0, 98.44]

Organism: NCBI:txid702115

Foldseek 3Di:
DFPAKEKAFPQAGPAQAAQQTKIAIDTHDDDDPVPFDWPFKWKWKDFQNHTPPDGDRMDHHHAWGKIKMKIWIAGDPVPDPVRIHDIHIYPIGTYHYDAAEPVQKDWDDLWDFLVVLQVVQVVVQFGFAALRNLLSHLCVQFSDRGQAQPDFADCCCVVVLHADCVGSPHVHQWEDHPDADDVQWHWIARSGRNHIDIDGSPGIHIYMTGHDDD

Secondary structure (DSSP, 8-state):
-EEEEEEEESSSTTSPPBTTPEEEEEEEEE--SS-PPP-EEEEEEEETTEE----SSEEE--SSEEEEEEEEEE--TTT-SS-B---EEPPPEEEBPPPP-GGGEEE--SSB-HHHHHHHHHHTTEEPPPHHHHHHHHHHHSS-S--SSSS---HHHHTT---BBTBTTBS-SEEEEEEEEETTEEEEEETTT----EEETTS-BB-EEEEPP-

Sequence (214 aa):
MVTGVQVTNKSKPGSTPRVGDTLEANVIGFNDADGDAYSGASYSWLLNGASTGNTSSTYTTVTAGSVVVKATPETDPAKTDPNKGATVTSPAVIVLAAGANVGDFFIGPLAATWSAADAYCNNAGARLPTQIELQELFVNATSATIANGSQTNTEMCSVHGWPLSQLCGGIDSLYRSSTPATTGRHFSVFLNNGSAPSNADWSDDTVACYRKAP